Protein AF-A0A971BF72-F1 (afdb_monomer_lite)

Sequence (257 aa):
MIKVKQQKIDDVTFAKMRQEQLSQWPSGKEVDIDEAVEYHKKMPDSKNFTKALAKYKAEGKIGLFPRSGVPVVEEEIKLLQGLNAVGVRLFPFTTDSYTRNLQLDKAQRGLEESIRTGKNRLNGYPIINHGVKTTRRVVESCEGAFDPRSSRVANSFVGEIAFASGMTAMPNSFFGWIGGYDKKATPEECIQTAQYLGRLIGMYADRGVIISTDTHGWLPNGTIPMYVNIATQIIEALISAGQGTKSIVPLMNFQGN

Structure (mmCIF, N/CA/C/O backbone):
data_AF-A0A971BF72-F1
#
_entry.id   AF-A0A971BF72-F1
#
loop_
_atom_site.group_PDB
_atom_site.id
_atom_site.type_symbol
_atom_site.label_atom_id
_atom_site.label_alt_id
_atom_site.label_comp_id
_atom_site.label_asym_id
_atom_site.label_entity_id
_atom_site.label_seq_id
_atom_site.pdbx_PDB_ins_code
_atom_site.Cartn_x
_atom_site.Cartn_y
_atom_site.Cartn_z
_atom_site.occupancy
_atom_site.B_iso_or_equiv
_atom_site.auth_seq_id
_atom_site.auth_comp_id
_atom_site.auth_asym_id
_atom_site.auth_atom_id
_atom_site.pdbx_PDB_model_num
ATOM 1 N N . MET A 1 1 ? 22.722 12.050 -16.376 1.00 70.31 1 MET A N 1
ATOM 2 C CA . MET A 1 1 ? 22.793 10.605 -16.686 1.00 70.31 1 MET A CA 1
ATOM 3 C C . MET A 1 1 ? 21.635 9.941 -15.962 1.00 70.31 1 MET A C 1
ATOM 5 O O . MET A 1 1 ? 21.507 10.190 -14.771 1.00 70.31 1 MET A O 1
ATOM 9 N N . ILE A 1 2 ? 20.788 9.192 -16.673 1.00 76.38 2 ILE A N 1
ATOM 10 C CA . ILE A 1 2 ? 19.649 8.471 -16.081 1.00 76.38 2 ILE A CA 1
ATOM 11 C C . ILE A 1 2 ? 20.202 7.302 -15.253 1.00 76.38 2 ILE A C 1
ATOM 13 O O . ILE A 1 2 ? 21.024 6.528 -15.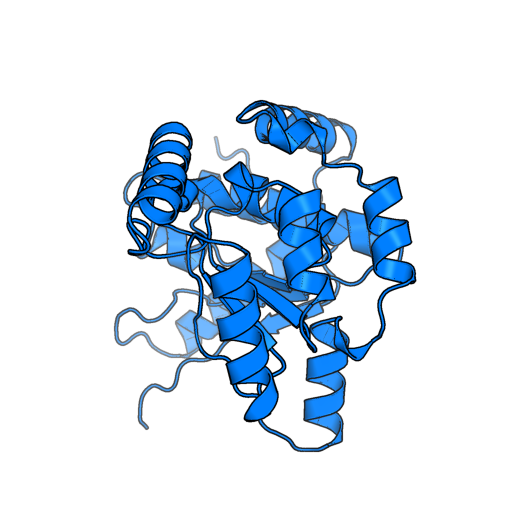745 1.00 76.38 2 ILE A O 1
ATOM 17 N N . LYS A 1 3 ? 19.798 7.218 -13.989 1.00 86.06 3 LYS A N 1
ATOM 18 C CA . LYS A 1 3 ? 20.185 6.219 -12.989 1.00 86.06 3 LYS A CA 1
ATOM 19 C C . LYS A 1 3 ? 19.217 5.039 -12.935 1.00 86.06 3 LYS A C 1
ATOM 21 O O . LYS A 1 3 ? 19.668 3.926 -12.671 1.00 86.06 3 LYS A O 1
ATOM 26 N N . VAL A 1 4 ? 17.919 5.254 -13.176 1.00 91.12 4 VAL A N 1
ATOM 27 C CA . VAL A 1 4 ? 16.937 4.155 -13.165 1.00 91.12 4 VAL A CA 1
ATOM 28 C C . VAL A 1 4 ? 17.198 3.164 -14.297 1.00 91.12 4 VAL A C 1
ATOM 30 O O . VAL A 1 4 ? 17.436 3.539 -15.444 1.00 91.12 4 VAL A O 1
ATOM 33 N N . LYS A 1 5 ? 17.143 1.872 -13.966 1.00 93.00 5 LYS A N 1
ATOM 34 C CA . LYS A 1 5 ? 17.311 0.761 -14.909 1.00 93.00 5 LYS A CA 1
ATOM 35 C C . LYS A 1 5 ? 16.218 -0.257 -14.680 1.00 93.00 5 LYS A C 1
ATOM 37 O O . LYS A 1 5 ? 15.828 -0.479 -13.538 1.00 93.00 5 LYS A O 1
ATOM 42 N N . GLN A 1 6 ? 15.769 -0.919 -15.741 1.00 93.75 6 GLN A N 1
ATOM 43 C CA . GLN A 1 6 ? 14.833 -2.031 -15.614 1.00 93.75 6 GLN A CA 1
ATOM 44 C C . GLN A 1 6 ? 15.561 -3.294 -15.132 1.00 93.75 6 GLN A C 1
ATOM 46 O O . GLN A 1 6 ? 15.845 -4.212 -15.894 1.00 93.75 6 GLN A O 1
ATOM 51 N N . GLN A 1 7 ? 15.919 -3.291 -13.853 1.00 95.75 7 GLN A N 1
ATOM 52 C CA . GLN A 1 7 ? 16.645 -4.348 -13.167 1.00 95.75 7 GLN A CA 1
ATOM 53 C C . GLN A 1 7 ? 16.125 -4.441 -11.731 1.00 95.75 7 GLN A C 1
ATOM 55 O O . GLN A 1 7 ? 15.857 -3.411 -11.107 1.00 95.75 7 GLN A O 1
ATOM 60 N N . LYS A 1 8 ? 15.974 -5.666 -11.208 1.00 97.62 8 LYS A N 1
ATOM 61 C CA . LYS A 1 8 ? 15.589 -5.889 -9.807 1.00 97.62 8 LYS A CA 1
ATOM 62 C C . LYS A 1 8 ? 16.600 -5.186 -8.896 1.00 97.62 8 LYS A C 1
ATOM 64 O O . LYS A 1 8 ? 17.802 -5.390 -9.060 1.00 97.62 8 LYS A O 1
ATOM 69 N N . ILE A 1 9 ? 16.115 -4.364 -7.967 1.00 98.06 9 ILE A N 1
ATOM 70 C CA . ILE A 1 9 ? 16.961 -3.723 -6.957 1.00 98.06 9 ILE A CA 1
ATOM 71 C C . ILE A 1 9 ? 17.537 -4.826 -6.062 1.00 98.06 9 ILE A C 1
ATOM 73 O O . ILE A 1 9 ? 16.790 -5.676 -5.564 1.00 98.06 9 ILE A O 1
ATOM 77 N N . ASP A 1 10 ? 18.856 -4.824 -5.874 1.00 97.44 10 ASP A N 1
ATOM 78 C CA . ASP A 1 10 ? 19.533 -5.786 -5.008 1.00 97.44 10 ASP A CA 1
ATOM 79 C C . ASP A 1 10 ? 19.178 -5.567 -3.529 1.00 97.44 10 ASP A C 1
ATOM 81 O O . ASP A 1 10 ? 18.793 -4.474 -3.106 1.00 97.44 10 ASP A O 1
ATOM 85 N N . ASP A 1 11 ? 19.317 -6.620 -2.732 1.00 97.00 11 ASP A N 1
ATOM 86 C CA . ASP A 1 11 ? 18.845 -6.641 -1.346 1.00 97.00 11 ASP A CA 1
ATOM 87 C C . ASP A 1 11 ? 19.568 -5.625 -0.457 1.00 97.00 11 ASP A C 1
ATOM 89 O O . ASP A 1 11 ? 18.949 -5.037 0.429 1.00 97.00 11 ASP A O 1
ATOM 93 N N . VAL A 1 12 ? 20.854 -5.367 -0.717 1.00 97.94 12 VAL A N 1
ATOM 94 C CA . VAL A 1 12 ? 21.662 -4.424 0.066 1.00 97.94 12 VAL A CA 1
ATOM 95 C C . VAL A 1 12 ? 21.225 -2.991 -0.217 1.00 97.94 12 VAL A C 1
ATOM 97 O O . VAL A 1 12 ? 21.016 -2.211 0.715 1.00 97.94 12 VAL A O 1
ATOM 100 N N . THR A 1 13 ? 21.058 -2.636 -1.491 1.00 97.62 13 THR A N 1
ATOM 101 C CA . THR A 1 13 ? 20.534 -1.325 -1.890 1.00 97.62 13 THR A CA 1
ATOM 102 C C . THR A 1 13 ? 19.121 -1.131 -1.358 1.00 97.62 13 THR A C 1
ATOM 104 O O . THR A 1 13 ? 18.820 -0.097 -0.760 1.00 97.62 13 THR A O 1
ATOM 107 N N . PHE A 1 14 ? 18.261 -2.138 -1.508 1.00 98.38 14 PHE A N 1
ATOM 108 C CA . PHE A 1 14 ? 16.880 -2.040 -1.064 1.00 98.38 14 PHE A CA 1
ATOM 109 C C . PHE A 1 14 ? 16.769 -1.899 0.460 1.00 98.38 14 PHE A C 1
ATOM 111 O O . PHE A 1 14 ? 16.005 -1.061 0.933 1.00 98.38 14 PHE A O 1
ATOM 118 N N . ALA A 1 15 ? 17.575 -2.625 1.241 1.00 98.25 15 ALA A N 1
ATOM 119 C CA . ALA A 1 15 ? 17.610 -2.484 2.697 1.00 98.25 15 ALA A CA 1
ATOM 120 C C . ALA A 1 15 ? 17.950 -1.049 3.144 1.00 98.25 15 ALA A C 1
ATOM 122 O O . ALA A 1 15 ? 17.306 -0.525 4.054 1.00 98.25 15 ALA A O 1
ATOM 123 N N . LYS A 1 16 ? 18.896 -0.382 2.467 1.00 98.31 16 LYS A N 1
ATOM 124 C CA . LYS A 1 16 ? 19.233 1.030 2.731 1.00 98.31 16 LYS A CA 1
ATOM 125 C C . LYS A 1 16 ? 18.061 1.958 2.421 1.00 98.31 16 LYS A C 1
ATOM 127 O O . LYS A 1 16 ? 17.686 2.768 3.263 1.00 98.31 16 LYS A O 1
ATOM 132 N N . MET A 1 17 ? 17.426 1.783 1.259 1.00 98.12 17 MET A N 1
ATOM 133 C CA . MET A 1 17 ? 16.233 2.557 0.896 1.00 98.12 17 MET A CA 1
ATOM 134 C C . MET A 1 17 ? 15.115 2.376 1.933 1.00 98.12 17 MET A C 1
ATOM 136 O O . MET A 1 17 ? 14.439 3.336 2.291 1.00 98.12 17 MET A O 1
ATOM 140 N N . ARG A 1 18 ? 14.905 1.152 2.440 1.00 98.50 18 ARG A N 1
ATOM 141 C CA . ARG A 1 18 ? 13.917 0.888 3.497 1.00 98.50 18 ARG A CA 1
ATOM 142 C C . ARG A 1 18 ? 14.255 1.610 4.795 1.00 98.50 18 ARG A C 1
ATOM 144 O O . ARG A 1 18 ? 13.371 2.238 5.369 1.00 98.50 18 ARG A O 1
ATOM 151 N N . GLN A 1 19 ? 15.513 1.578 5.228 1.00 98.31 19 GLN A N 1
ATOM 152 C CA . GLN A 1 19 ? 15.959 2.285 6.431 1.00 98.31 19 GLN A CA 1
ATOM 153 C C . GLN A 1 19 ? 15.689 3.795 6.345 1.00 98.31 19 GLN A C 1
ATOM 155 O O . GLN A 1 19 ? 15.193 4.386 7.305 1.00 98.31 19 GLN A O 1
ATOM 160 N N . GLU A 1 20 ? 15.956 4.410 5.190 1.00 97.75 20 GLU A N 1
ATOM 161 C CA . GLU A 1 20 ? 15.643 5.822 4.950 1.00 97.75 20 GLU A CA 1
ATOM 162 C C . GLU A 1 20 ? 14.142 6.083 5.104 1.00 97.75 20 GLU A C 1
ATOM 164 O O . GLU A 1 20 ? 13.753 6.994 5.831 1.00 97.75 20 GLU A O 1
ATOM 169 N N . GLN A 1 21 ? 13.290 5.238 4.511 1.00 97.50 21 GLN A N 1
ATOM 170 C CA . GLN A 1 21 ? 11.840 5.418 4.586 1.00 97.50 21 GLN A CA 1
ATOM 171 C C . GLN A 1 21 ? 11.293 5.256 6.007 1.00 97.50 21 GLN A C 1
ATOM 173 O O . GLN A 1 21 ? 10.537 6.108 6.470 1.00 97.50 21 GLN A O 1
ATOM 178 N N . LEU A 1 22 ? 11.704 4.196 6.704 1.00 98.56 22 LEU A N 1
ATOM 179 C CA . LEU A 1 22 ? 11.212 3.841 8.038 1.00 98.56 22 LEU A CA 1
ATOM 180 C C . LEU A 1 22 ? 11.711 4.786 9.139 1.00 98.56 22 LEU A C 1
ATOM 182 O O . LEU A 1 22 ? 11.129 4.828 10.220 1.00 98.56 22 LEU A O 1
ATOM 186 N N . SER A 1 23 ? 12.767 5.563 8.886 1.00 98.25 23 SER A N 1
ATOM 187 C CA . SER A 1 23 ? 13.281 6.535 9.860 1.00 98.25 23 SER A CA 1
ATOM 188 C C . SER A 1 23 ? 12.499 7.855 9.895 1.00 98.25 23 SER A C 1
ATOM 190 O O . SER A 1 23 ? 12.686 8.645 10.819 1.00 98.25 23 SER A O 1
ATOM 192 N N . GLN A 1 24 ? 11.589 8.087 8.940 1.00 97.88 24 GLN A N 1
ATOM 193 C CA . GLN A 1 24 ? 10.833 9.343 8.818 1.00 97.88 24 GLN A CA 1
ATOM 194 C C . GLN A 1 24 ? 9.776 9.551 9.915 1.00 97.88 24 GLN A C 1
ATOM 196 O O . GLN A 1 24 ? 9.355 10.684 10.139 1.00 97.88 24 GLN A O 1
ATOM 201 N N . TRP A 1 25 ? 9.322 8.488 10.589 1.00 98.62 25 TRP A N 1
ATOM 202 C CA . TRP A 1 25 ? 8.349 8.579 11.685 1.00 98.62 25 TRP A CA 1
ATOM 203 C C . TRP A 1 25 ? 8.525 7.435 12.691 1.00 98.62 25 TRP A C 1
ATOM 205 O O . TRP A 1 25 ? 8.909 6.337 12.282 1.00 98.62 25 TRP A O 1
ATOM 215 N N . PRO A 1 26 ? 8.209 7.623 13.991 1.00 98.62 26 PRO A N 1
ATOM 216 C CA . PRO A 1 26 ? 8.418 6.592 15.012 1.00 98.62 26 PRO A CA 1
ATOM 217 C C . PRO A 1 26 ? 7.761 5.238 14.720 1.00 98.62 26 PRO A C 1
ATOM 219 O O . PRO A 1 26 ? 8.332 4.208 15.077 1.00 98.62 26 PRO A O 1
ATOM 222 N N . SER A 1 27 ? 6.607 5.224 14.048 1.00 98.75 27 SER A N 1
ATOM 223 C CA . SER A 1 27 ? 5.881 3.997 13.693 1.00 98.75 27 SER A CA 1
ATOM 224 C C . SER A 1 27 ? 6.624 3.105 12.696 1.00 98.75 27 SER A C 1
ATOM 226 O O . SER A 1 27 ? 6.341 1.912 12.623 1.00 98.75 27 SER A O 1
ATOM 228 N N . GLY A 1 28 ? 7.621 3.629 11.972 1.00 98.50 28 GLY A N 1
ATOM 229 C CA . GLY A 1 28 ? 8.475 2.811 11.112 1.00 98.50 28 GLY A CA 1
ATOM 230 C C . GLY A 1 28 ? 9.263 1.751 11.890 1.00 98.50 28 GLY A C 1
ATOM 231 O O . GLY A 1 28 ? 9.614 0.719 11.327 1.00 98.50 28 GLY A O 1
ATOM 232 N N . LYS A 1 29 ? 9.459 1.940 13.204 1.00 98.62 29 LYS A N 1
ATOM 233 C CA . LYS A 1 29 ? 10.054 0.933 14.101 1.00 98.62 29 LYS A CA 1
ATOM 234 C C . LYS A 1 29 ? 9.158 -0.286 14.334 1.00 98.62 29 LYS A C 1
ATOM 236 O O . LYS A 1 29 ? 9.641 -1.289 14.844 1.00 98.62 29 LYS A O 1
ATOM 241 N N . GLU A 1 30 ? 7.867 -0.199 14.016 1.00 98.69 30 GLU A N 1
ATOM 242 C CA . GLU A 1 30 ? 6.932 -1.323 14.139 1.00 98.69 30 GLU A CA 1
ATOM 243 C C . GLU A 1 30 ? 6.990 -2.277 12.940 1.00 98.69 30 GLU A C 1
ATOM 245 O O . GLU A 1 30 ? 6.390 -3.348 12.992 1.00 98.69 30 GLU A O 1
ATOM 250 N N . VAL A 1 31 ? 7.671 -1.894 11.855 1.00 98.81 31 VAL A N 1
ATOM 251 C CA . VAL A 1 31 ? 7.749 -2.701 10.636 1.00 98.81 31 VAL A CA 1
ATOM 252 C C . VAL A 1 31 ? 8.797 -3.796 10.800 1.00 98.81 31 VAL A C 1
ATOM 254 O O . VAL A 1 31 ? 9.998 -3.555 10.688 1.00 98.81 31 VAL A O 1
ATOM 257 N N . ASP A 1 32 ? 8.317 -5.020 10.985 1.00 98.50 32 ASP A N 1
ATOM 258 C CA . ASP A 1 32 ? 9.103 -6.250 10.949 1.00 98.50 32 ASP A CA 1
ATOM 259 C C . ASP A 1 32 ? 8.597 -7.125 9.790 1.00 98.50 32 ASP A C 1
ATOM 261 O O . ASP A 1 32 ? 7.436 -7.531 9.759 1.00 98.50 32 ASP A O 1
ATOM 265 N N . ILE A 1 33 ? 9.455 -7.370 8.792 1.00 97.88 33 ILE A N 1
ATOM 266 C CA . ILE A 1 33 ? 9.069 -8.124 7.588 1.00 97.88 33 ILE A CA 1
ATOM 267 C C . ILE A 1 33 ? 8.875 -9.603 7.890 1.00 97.88 33 ILE A C 1
ATOM 269 O O . ILE A 1 33 ? 7.972 -10.211 7.316 1.00 97.88 33 ILE A O 1
ATOM 273 N N . ASP A 1 34 ? 9.707 -10.186 8.748 1.00 98.50 34 ASP A N 1
ATOM 274 C CA . ASP A 1 34 ? 9.630 -11.617 9.020 1.00 98.50 34 ASP A CA 1
ATOM 275 C C . ASP A 1 34 ? 8.384 -11.908 9.870 1.00 98.50 34 ASP A C 1
ATOM 277 O O . ASP A 1 34 ? 7.627 -12.829 9.555 1.00 98.50 34 ASP A O 1
ATOM 281 N N . GLU A 1 35 ? 8.082 -11.048 10.851 1.00 98.69 35 GLU A N 1
ATOM 282 C CA . GLU A 1 35 ? 6.809 -11.092 11.584 1.00 98.69 35 GLU 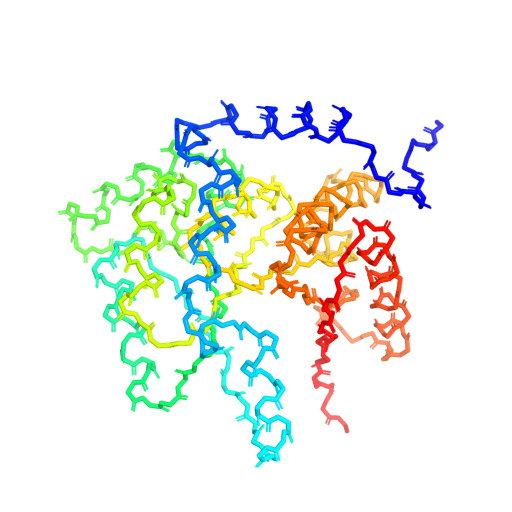A CA 1
ATOM 283 C C . GLU A 1 35 ? 5.609 -10.899 10.651 1.00 98.69 35 GLU A C 1
ATOM 285 O O . GLU A 1 35 ? 4.669 -11.698 10.682 1.00 98.69 35 GLU A O 1
ATOM 290 N N . ALA A 1 36 ? 5.653 -9.888 9.777 1.00 98.75 36 ALA A N 1
ATOM 291 C CA . ALA A 1 36 ? 4.558 -9.605 8.862 1.00 98.75 36 ALA A CA 1
ATOM 292 C C . ALA A 1 36 ? 4.297 -10.775 7.906 1.00 98.75 36 ALA A C 1
ATOM 294 O O . ALA A 1 36 ? 3.146 -11.101 7.627 1.00 98.75 36 ALA A O 1
ATOM 295 N N . VAL A 1 37 ? 5.342 -11.431 7.400 1.00 98.88 37 VAL A N 1
ATOM 296 C CA . VAL A 1 37 ? 5.210 -12.608 6.529 1.00 98.88 37 VAL A CA 1
ATOM 297 C C . VAL A 1 37 ? 4.491 -13.745 7.250 1.00 98.88 37 VAL A C 1
ATOM 299 O O . VAL A 1 37 ? 3.577 -14.344 6.681 1.00 98.88 37 VAL A O 1
ATOM 302 N N . GLU A 1 38 ? 4.854 -14.023 8.501 1.00 98.81 38 GLU A N 1
ATOM 303 C CA . GLU A 1 38 ? 4.175 -15.043 9.303 1.00 98.81 38 GLU A CA 1
ATOM 304 C C . GLU A 1 38 ? 2.734 -14.649 9.645 1.00 98.81 38 GLU A C 1
ATOM 306 O O . GLU A 1 38 ? 1.851 -15.510 9.665 1.00 98.81 38 GLU A O 1
ATOM 311 N N . TYR A 1 39 ? 2.467 -13.358 9.851 1.00 98.81 39 TYR A N 1
ATOM 312 C CA . TYR A 1 39 ? 1.109 -12.839 9.989 1.00 98.81 39 TYR A CA 1
ATOM 313 C C . TYR A 1 39 ? 0.280 -13.101 8.722 1.00 98.81 39 TYR A C 1
ATOM 315 O O . TYR A 1 39 ? -0.777 -13.727 8.800 1.00 98.81 39 TYR A O 1
ATOM 323 N N . HIS A 1 40 ? 0.791 -12.727 7.544 1.00 98.69 40 HIS A N 1
ATOM 324 C CA . HIS A 1 40 ? 0.129 -12.948 6.250 1.00 98.69 40 HIS A CA 1
ATOM 325 C C . HIS A 1 40 ? -0.187 -14.422 5.989 1.00 98.69 40 HIS A C 1
ATOM 327 O O . HIS A 1 40 ? -1.276 -14.737 5.516 1.00 98.69 40 HIS A O 1
ATOM 333 N N . LYS A 1 41 ? 0.727 -15.341 6.320 1.00 98.31 41 LYS A N 1
ATOM 334 C CA . LYS A 1 41 ? 0.505 -16.790 6.145 1.00 98.31 41 LYS A CA 1
ATOM 335 C C . LYS A 1 41 ? -0.636 -17.340 7.004 1.00 98.31 41 LYS A C 1
ATOM 337 O O . LYS A 1 41 ? -1.213 -18.364 6.651 1.00 98.31 41 LYS A O 1
ATOM 342 N N . LYS A 1 42 ? -0.951 -16.682 8.123 1.00 98.12 42 LYS A N 1
ATOM 343 C CA . LYS A 1 42 ? -2.054 -17.053 9.025 1.00 98.12 42 LYS A CA 1
ATOM 344 C C . LYS A 1 42 ? -3.376 -16.384 8.649 1.00 98.12 42 LYS A C 1
ATOM 346 O O . LYS A 1 42 ? -4.418 -16.783 9.166 1.00 98.12 42 LYS A O 1
ATOM 351 N N . MET A 1 43 ? -3.354 -15.369 7.782 1.00 97.88 43 MET A N 1
ATOM 352 C CA . MET A 1 43 ? -4.570 -14.689 7.350 1.00 97.88 43 MET A CA 1
ATOM 353 C C . MET A 1 43 ? -5.440 -15.611 6.484 1.00 97.88 43 MET A C 1
ATOM 355 O O . MET A 1 43 ? -4.918 -16.354 5.651 1.00 97.88 43 MET A O 1
ATOM 359 N N . PRO A 1 44 ? -6.776 -15.543 6.618 1.00 97.62 44 PRO A N 1
ATOM 360 C CA . PRO A 1 44 ? -7.671 -16.278 5.739 1.00 97.62 44 PRO A CA 1
ATOM 361 C C . PRO A 1 44 ? -7.595 -15.743 4.305 1.00 97.62 44 PRO A C 1
ATOM 363 O O . PRO A 1 44 ? -7.405 -14.548 4.065 1.00 97.62 44 PRO A O 1
ATOM 366 N N . ASP A 1 45 ? -7.858 -16.623 3.342 1.00 96.69 45 ASP A N 1
ATOM 367 C CA . ASP A 1 45 ? -7.828 -16.301 1.912 1.00 96.69 45 ASP A CA 1
ATOM 368 C C . ASP A 1 45 ? -8.773 -15.156 1.520 1.00 96.69 45 ASP A C 1
ATOM 370 O O . ASP A 1 45 ? -8.482 -14.420 0.577 1.00 96.69 45 ASP A O 1
ATOM 374 N N . SER A 1 46 ? -9.867 -14.958 2.267 1.00 95.94 46 SER A N 1
ATOM 375 C CA . SER A 1 46 ? -10.805 -13.845 2.074 1.00 95.94 46 SER A CA 1
ATOM 376 C C . SER A 1 46 ? -10.172 -12.467 2.280 1.00 95.94 46 SER A C 1
ATOM 378 O O . SER A 1 46 ? -10.679 -11.493 1.727 1.00 95.94 46 SER A O 1
ATOM 380 N N . LYS A 1 47 ? -9.065 -12.373 3.030 1.00 97.75 47 LYS A N 1
ATOM 381 C CA . LYS A 1 47 ? -8.325 -11.124 3.258 1.00 97.75 47 LYS A CA 1
ATOM 382 C C . LYS A 1 47 ? -7.162 -10.909 2.282 1.00 97.75 47 LYS A C 1
ATOM 384 O O . LYS A 1 47 ? -6.467 -9.895 2.358 1.00 97.75 47 LYS A O 1
ATOM 389 N N . ASN A 1 48 ? -6.955 -11.824 1.331 1.00 98.25 48 ASN A N 1
ATOM 390 C CA . ASN A 1 48 ? -5.982 -11.647 0.259 1.00 98.25 48 ASN A CA 1
ATOM 391 C C . ASN A 1 48 ? -6.657 -11.127 -1.018 1.00 98.25 48 ASN A C 1
ATOM 393 O O . ASN A 1 48 ? -7.501 -11.802 -1.604 1.00 98.25 48 ASN A O 1
ATOM 397 N N . PHE A 1 49 ? -6.241 -9.948 -1.483 1.00 97.75 49 PHE A N 1
ATOM 398 C CA . PHE A 1 49 ? -6.848 -9.261 -2.624 1.00 97.75 49 PHE A CA 1
ATOM 399 C C . PHE A 1 49 ? -6.822 -10.102 -3.908 1.00 97.75 49 PHE A C 1
ATOM 401 O O . PHE A 1 49 ? -7.833 -10.221 -4.601 1.00 97.75 49 PHE A O 1
ATOM 408 N N . THR A 1 50 ? -5.691 -10.759 -4.187 1.00 97.00 50 THR A N 1
ATOM 409 C CA . THR A 1 50 ? -5.522 -11.646 -5.350 1.00 97.00 50 THR A CA 1
ATOM 410 C C . THR A 1 50 ? -6.518 -12.801 -5.309 1.00 97.00 50 THR A C 1
ATOM 412 O O . THR A 1 50 ? -7.190 -13.093 -6.298 1.00 97.00 50 THR A O 1
ATOM 415 N N . LYS A 1 51 ? -6.632 -13.457 -4.148 1.00 97.56 51 LYS A N 1
ATOM 416 C CA . LYS A 1 51 ? -7.520 -14.610 -3.961 1.00 97.56 51 LYS A CA 1
ATOM 417 C C . LYS A 1 51 ? -8.993 -14.201 -4.001 1.00 97.56 51 LYS A C 1
ATOM 419 O O . LYS A 1 51 ? -9.799 -14.899 -4.613 1.00 97.56 51 LYS A O 1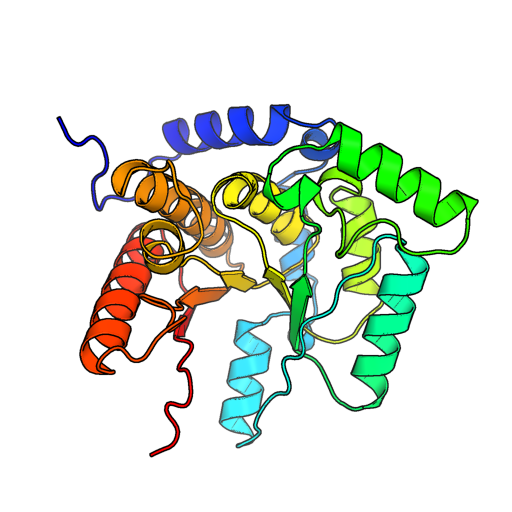
ATOM 424 N N . ALA A 1 52 ? -9.336 -13.049 -3.427 1.00 96.81 52 ALA A N 1
ATOM 425 C CA . ALA A 1 52 ? -10.681 -12.488 -3.496 1.00 96.81 52 ALA A CA 1
ATOM 426 C C . ALA A 1 52 ? -11.105 -12.197 -4.948 1.00 96.81 52 ALA A C 1
ATOM 428 O O . ALA A 1 52 ? -12.186 -12.614 -5.366 1.00 96.81 52 ALA A O 1
ATOM 429 N N . LEU A 1 53 ? -10.238 -11.571 -5.753 1.00 95.81 53 LEU A N 1
ATOM 430 C CA . LEU A 1 53 ? -10.506 -11.339 -7.176 1.00 95.81 53 LEU A CA 1
ATOM 431 C C . LEU A 1 53 ? -10.597 -12.638 -7.986 1.00 95.81 53 LEU A C 1
ATOM 433 O O . LEU A 1 53 ? -11.475 -12.766 -8.841 1.00 95.81 53 LEU A O 1
ATOM 437 N N . ALA A 1 54 ? -9.730 -13.617 -7.714 1.00 96.31 54 ALA A N 1
ATOM 438 C CA . ALA A 1 54 ? -9.794 -14.925 -8.363 1.00 96.31 54 ALA A CA 1
ATOM 439 C C . ALA A 1 54 ? -11.131 -15.629 -8.080 1.00 96.31 54 ALA A C 1
ATOM 441 O O . ALA A 1 54 ? -11.748 -16.171 -8.998 1.00 96.31 54 ALA A O 1
ATOM 442 N N . LYS A 1 55 ? -11.618 -15.550 -6.834 1.00 96.88 55 LYS A N 1
ATOM 443 C CA . LYS A 1 55 ? -12.941 -16.049 -6.447 1.00 96.88 55 LYS A CA 1
ATOM 444 C C . LYS A 1 55 ? -14.061 -15.325 -7.193 1.00 96.88 55 LYS A C 1
ATOM 446 O O . LYS A 1 55 ? -14.922 -15.985 -7.763 1.00 96.88 55 LYS A O 1
ATOM 451 N N . TYR A 1 56 ? -14.035 -13.993 -7.251 1.00 96.12 56 TYR A N 1
ATOM 452 C CA . TYR A 1 56 ? -15.032 -13.219 -8.004 1.00 96.12 56 TYR A CA 1
ATOM 453 C C . TYR A 1 56 ? -15.077 -13.612 -9.477 1.00 96.12 56 TYR A C 1
ATOM 455 O O . TYR A 1 56 ? -16.159 -13.828 -10.016 1.00 96.12 56 TYR A O 1
ATOM 463 N N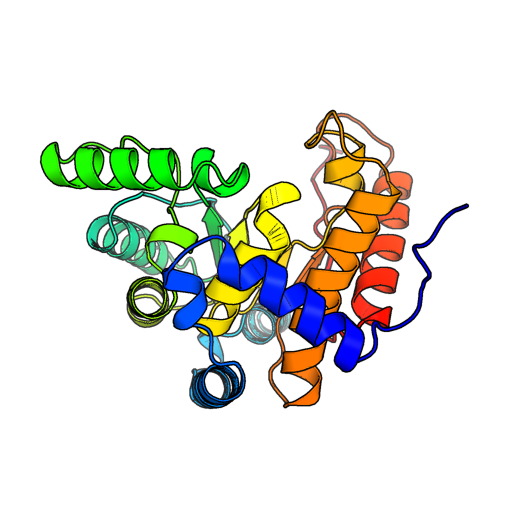 . LYS A 1 57 ? -13.912 -13.793 -10.107 1.00 95.94 57 LYS A N 1
ATOM 464 C CA . LYS A 1 57 ? -13.822 -14.268 -11.488 1.00 95.94 57 LYS A CA 1
ATOM 465 C C . LYS A 1 57 ? -14.427 -15.664 -11.657 1.00 95.94 57 LYS A C 1
ATOM 467 O O . LYS A 1 57 ? -15.197 -15.868 -12.589 1.00 95.94 57 LYS A O 1
ATOM 472 N N . ALA A 1 58 ? -14.095 -16.606 -10.772 1.00 97.69 58 ALA A N 1
ATOM 473 C CA . ALA A 1 58 ? -14.622 -17.971 -10.821 1.00 97.69 58 ALA A CA 1
ATOM 474 C C . ALA A 1 58 ? -16.148 -18.023 -10.626 1.00 97.69 58 ALA A C 1
ATOM 476 O O . ALA A 1 58 ? -16.821 -18.843 -11.239 1.00 97.69 58 ALA A O 1
ATOM 477 N N . GLU A 1 59 ? -16.693 -17.123 -9.807 1.00 97.25 59 GLU A N 1
ATOM 478 C CA . GLU A 1 59 ? -18.130 -17.013 -9.535 1.00 97.25 59 GLU A CA 1
ATOM 479 C C . GLU A 1 59 ? -18.883 -16.122 -10.542 1.00 97.25 59 GLU A C 1
ATOM 481 O O . GLU A 1 59 ? -20.095 -15.960 -10.414 1.00 97.25 59 GLU A O 1
ATOM 486 N N . GLY A 1 60 ? -18.194 -15.503 -11.509 1.00 96.94 60 GLY A N 1
ATOM 487 C CA . GLY A 1 60 ? -18.806 -14.546 -12.437 1.00 96.94 60 GLY A CA 1
ATOM 488 C C . GLY A 1 60 ? -19.357 -13.285 -11.755 1.00 96.94 60 GLY A C 1
ATOM 489 O O . GLY A 1 60 ? -20.303 -12.679 -12.255 1.00 96.94 60 GLY A O 1
ATOM 490 N N . LYS A 1 61 ? -18.800 -12.892 -10.602 1.00 95.38 61 LYS A N 1
ATOM 491 C CA . LYS A 1 61 ? -19.248 -11.738 -9.810 1.00 95.38 61 LYS A CA 1
ATOM 492 C C . LYS A 1 61 ? -18.419 -10.492 -10.090 1.00 95.38 61 LYS A C 1
ATOM 494 O O . LYS A 1 61 ? -17.200 -10.550 -10.233 1.00 95.38 61 LYS A O 1
ATOM 499 N N . ILE A 1 62 ? -19.088 -9.343 -10.067 1.00 93.25 62 ILE A N 1
ATOM 500 C CA . ILE A 1 62 ? -18.448 -8.027 -10.067 1.00 93.25 62 ILE A CA 1
ATOM 501 C C . ILE A 1 62 ? -18.311 -7.561 -8.616 1.00 93.25 62 ILE A C 1
ATOM 503 O O . ILE A 1 62 ? -19.290 -7.517 -7.873 1.00 93.25 62 ILE A O 1
ATOM 507 N N . GLY A 1 63 ? -17.088 -7.223 -8.211 1.00 92.12 63 GLY A N 1
ATOM 508 C CA . GLY A 1 63 ? -16.811 -6.663 -6.892 1.00 92.12 63 GLY A CA 1
ATOM 509 C C . GLY A 1 63 ? -17.129 -5.171 -6.817 1.00 92.12 63 GLY A C 1
ATOM 510 O O . GLY A 1 63 ? -16.870 -4.426 -7.759 1.00 92.12 63 GLY A O 1
ATOM 511 N N . LEU A 1 64 ? -17.635 -4.724 -5.668 1.00 94.50 64 LEU A N 1
ATOM 512 C CA . LEU A 1 64 ? -17.735 -3.303 -5.335 1.00 94.50 64 LEU A CA 1
ATOM 513 C C . LEU A 1 64 ? -16.425 -2.821 -4.704 1.00 94.50 64 LEU A C 1
ATOM 515 O O . LEU A 1 64 ? -15.839 -3.532 -3.886 1.00 94.50 64 LEU A O 1
ATOM 519 N N . PHE A 1 65 ? -15.994 -1.611 -5.068 1.00 93.81 65 PHE A N 1
ATOM 520 C CA . PHE A 1 65 ? -14.710 -1.051 -4.639 1.00 93.81 65 PHE A CA 1
ATOM 521 C C . PHE A 1 65 ? -14.794 0.464 -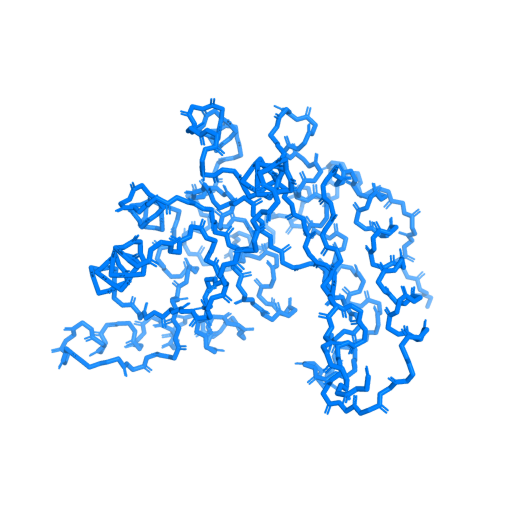4.326 1.00 93.81 65 PHE A C 1
ATOM 523 O O . PHE A 1 65 ? -14.191 1.286 -5.022 1.00 93.81 65 PHE A O 1
ATOM 530 N N . PRO A 1 66 ? -15.600 0.870 -3.322 1.00 94.94 66 PRO A N 1
ATOM 531 C CA . PRO A 1 66 ? -15.847 2.277 -2.996 1.00 94.94 66 PRO A CA 1
ATOM 532 C C . PRO A 1 66 ? -14.704 2.881 -2.173 1.00 94.94 66 PRO A C 1
ATOM 534 O O . PRO A 1 66 ? -14.274 2.282 -1.196 1.00 94.94 66 PRO A O 1
ATOM 537 N N . ARG A 1 67 ? -14.223 4.084 -2.515 1.00 92.94 67 ARG A N 1
ATOM 538 C CA . ARG A 1 67 ? -13.179 4.758 -1.719 1.00 92.94 67 ARG A CA 1
ATOM 539 C C . ARG A 1 67 ? -13.706 5.121 -0.330 1.00 92.94 67 ARG A C 1
ATOM 541 O O . ARG A 1 67 ? -14.735 5.782 -0.225 1.00 92.94 67 ARG A O 1
ATOM 548 N N . SER A 1 68 ? -12.961 4.755 0.708 1.00 92.00 68 SER A N 1
ATOM 549 C CA . SER A 1 68 ? -13.278 5.072 2.105 1.00 92.00 68 SER A CA 1
ATOM 550 C C . SER A 1 68 ? -12.012 5.385 2.902 1.00 92.00 68 SER A C 1
ATOM 552 O O . SER A 1 68 ? -10.925 4.956 2.519 1.00 92.00 68 SER A O 1
ATOM 554 N N . GLY A 1 69 ? -12.143 6.156 3.980 1.00 96.06 69 GLY A N 1
ATOM 555 C CA . GLY A 1 69 ? -11.050 6.461 4.902 1.00 96.06 69 GLY A CA 1
ATOM 556 C C . GLY A 1 69 ? -11.402 7.625 5.826 1.00 96.06 69 GLY A C 1
ATOM 557 O O . GLY A 1 69 ? -11.691 8.727 5.355 1.00 96.06 69 GLY A O 1
ATOM 558 N N . VAL A 1 70 ? -11.361 7.399 7.134 1.00 98.00 70 VAL A N 1
ATOM 559 C CA . VAL A 1 70 ? -11.566 8.407 8.181 1.00 98.00 70 VAL A CA 1
ATOM 560 C C . VAL A 1 70 ? -10.429 8.357 9.208 1.00 98.00 70 VAL A C 1
ATOM 562 O O . VAL A 1 70 ? -9.753 7.340 9.339 1.00 98.00 70 VAL A O 1
ATOM 565 N N . PRO A 1 71 ? -10.161 9.454 9.940 1.00 98.19 71 PRO A N 1
ATOM 566 C CA . PRO A 1 71 ? -8.998 9.519 10.819 1.00 98.19 71 PRO A CA 1
ATOM 567 C C . PRO A 1 71 ? -9.044 8.579 12.021 1.00 98.19 71 PRO A C 1
ATOM 569 O O . PRO A 1 71 ? -8.009 8.049 12.414 1.00 98.19 71 PRO A O 1
ATOM 572 N N . VAL A 1 72 ? -10.208 8.423 12.653 1.00 98.25 72 VAL A N 1
ATOM 573 C CA . VAL A 1 72 ? -10.330 7.732 13.942 1.00 98.25 72 VAL A CA 1
ATOM 574 C C . VAL A 1 72 ? -10.577 6.243 13.714 1.00 98.25 72 VAL A C 1
ATOM 576 O O . VAL A 1 72 ? -11.488 5.877 12.982 1.00 98.25 72 VAL A O 1
ATOM 579 N N . VAL A 1 73 ? -9.786 5.391 14.373 1.00 98.31 73 VAL A N 1
ATOM 580 C CA . VAL A 1 73 ? -9.774 3.926 14.180 1.00 98.31 73 VAL A CA 1
ATOM 581 C C . VAL A 1 73 ? -11.151 3.297 14.351 1.00 98.31 73 VAL A C 1
ATOM 583 O O . VAL A 1 73 ? -11.579 2.535 13.493 1.00 98.31 73 VAL A O 1
ATOM 586 N N . GLU A 1 74 ? -11.857 3.629 15.431 1.00 98.12 74 GLU A N 1
ATOM 587 C CA . GLU A 1 74 ? -13.161 3.022 15.720 1.00 98.12 74 GLU A CA 1
ATOM 588 C C . GLU A 1 74 ? -14.233 3.452 14.703 1.00 98.12 74 GLU A C 1
ATOM 590 O O . GLU A 1 74 ? -15.080 2.653 14.308 1.00 98.12 74 GLU A O 1
ATOM 595 N N . GLU A 1 75 ? -14.152 4.687 14.197 1.00 98.12 75 GLU A N 1
ATOM 596 C CA . GLU A 1 75 ? -15.037 5.163 13.129 1.00 98.12 75 GLU A CA 1
ATOM 597 C C . GLU A 1 75 ? -14.688 4.531 11.774 1.00 98.12 75 GLU A C 1
ATOM 599 O O . GLU A 1 75 ? -15.589 4.230 10.993 1.00 98.12 75 GLU A O 1
ATOM 604 N N . GLU A 1 76 ? -13.404 4.275 11.502 1.00 98.19 76 GLU A N 1
ATOM 605 C CA . GLU A 1 76 ? -12.968 3.546 10.303 1.00 98.19 76 GLU A CA 1
ATOM 606 C C . GLU A 1 76 ? -13.468 2.099 10.334 1.00 98.19 76 GLU A C 1
ATOM 608 O O . GLU A 1 76 ? -14.043 1.626 9.356 1.00 98.19 76 GLU A O 1
ATOM 613 N N . ILE A 1 77 ? -13.338 1.409 11.473 1.00 98.50 77 ILE A N 1
ATOM 614 C CA . ILE A 1 77 ? -13.875 0.053 11.655 1.00 98.50 77 ILE A CA 1
ATOM 615 C C . ILE A 1 77 ? -15.389 0.049 11.432 1.00 98.50 77 ILE A C 1
ATOM 617 O O . ILE A 1 77 ? -15.897 -0.765 10.662 1.00 98.50 77 ILE A O 1
ATOM 621 N N . LYS A 1 78 ? -16.115 0.989 12.046 1.00 98.25 78 LYS A N 1
ATOM 622 C CA . LYS A 1 78 ? -17.567 1.115 11.878 1.00 98.25 78 LYS A CA 1
ATOM 623 C C . LYS A 1 78 ? -17.962 1.352 10.418 1.00 98.25 78 LYS A C 1
ATOM 625 O O . LYS A 1 78 ? -18.913 0.737 9.934 1.00 98.25 78 LYS A O 1
ATOM 630 N N . LEU A 1 79 ? -17.234 2.216 9.707 1.00 97.56 79 LEU A N 1
ATOM 631 C CA . LEU A 1 79 ? -17.444 2.480 8.283 1.00 97.56 79 LEU A CA 1
ATOM 632 C C . LEU A 1 79 ? -17.264 1.205 7.448 1.00 97.56 79 LEU A C 1
ATOM 634 O O . LEU A 1 79 ? -18.144 0.846 6.664 1.00 97.56 79 LEU A O 1
ATOM 638 N N . LEU A 1 80 ? -16.151 0.499 7.641 1.00 97.94 80 LEU A N 1
ATOM 639 C CA . LEU A 1 80 ? -15.817 -0.715 6.898 1.00 97.94 80 LEU A CA 1
ATOM 640 C C . LEU A 1 80 ? -16.777 -1.872 7.201 1.00 97.94 80 LEU A C 1
ATOM 642 O O . LEU A 1 80 ? -17.197 -2.572 6.281 1.00 97.94 80 LEU A O 1
ATOM 646 N N . GLN A 1 81 ? -17.198 -2.040 8.456 1.00 97.88 81 GLN A N 1
ATOM 647 C CA . GLN A 1 81 ? -18.213 -3.027 8.835 1.00 97.88 81 GLN A CA 1
ATOM 648 C C . GLN A 1 81 ? -19.582 -2.702 8.222 1.00 97.88 81 GLN A C 1
ATOM 650 O O . GLN A 1 81 ? -20.276 -3.605 7.750 1.00 97.88 81 GLN A O 1
ATOM 655 N N . GLY A 1 82 ? -19.947 -1.419 8.140 1.00 97.88 82 GLY A N 1
ATOM 656 C CA . GLY A 1 82 ? -21.131 -0.976 7.400 1.00 97.88 82 GLY A CA 1
ATOM 657 C C . GLY A 1 82 ? -21.064 -1.350 5.915 1.00 97.88 82 GLY A C 1
ATOM 658 O O . GLY A 1 82 ? -22.025 -1.885 5.363 1.00 97.88 82 GLY A O 1
ATOM 659 N N . LEU A 1 83 ? -19.905 -1.157 5.276 1.00 97.38 83 LEU A N 1
ATOM 660 C CA . LEU A 1 83 ? -19.666 -1.597 3.897 1.00 97.38 83 LEU A CA 1
ATOM 661 C C . LEU A 1 83 ? -19.693 -3.133 3.767 1.00 97.38 83 LEU A C 1
ATOM 663 O O . LEU A 1 83 ? -20.236 -3.669 2.796 1.00 97.38 83 LEU A O 1
ATOM 667 N N . ASN A 1 84 ? -19.168 -3.868 4.753 1.00 97.19 84 ASN A N 1
ATOM 668 C CA . ASN A 1 84 ? -19.263 -5.325 4.782 1.00 97.19 84 ASN A CA 1
ATOM 669 C C . ASN A 1 84 ? -20.714 -5.818 4.850 1.00 97.19 84 ASN A C 1
ATOM 671 O O . ASN A 1 84 ? -21.037 -6.802 4.172 1.00 97.19 84 ASN A O 1
ATOM 675 N N . ALA A 1 85 ? -21.583 -5.147 5.610 1.00 97.44 85 ALA A N 1
ATOM 676 C CA . ALA A 1 85 ? -22.994 -5.511 5.743 1.00 97.44 85 ALA A CA 1
ATOM 677 C C . ALA A 1 85 ? -23.751 -5.457 4.403 1.00 97.44 85 ALA A C 1
ATOM 679 O O . ALA A 1 85 ? -24.661 -6.250 4.182 1.00 97.44 85 ALA A O 1
ATOM 680 N N . VAL A 1 86 ? -23.324 -4.593 3.476 1.00 95.62 86 VAL A N 1
ATOM 681 C CA . VAL A 1 86 ? -23.884 -4.487 2.114 1.00 95.62 86 VAL A CA 1
ATOM 682 C C . VAL A 1 86 ? -23.084 -5.264 1.057 1.00 95.62 86 VAL A C 1
ATOM 684 O O . VAL A 1 86 ? -23.282 -5.081 -0.141 1.00 95.62 86 VAL A O 1
ATOM 687 N N . GLY A 1 87 ? -22.176 -6.150 1.479 1.00 95.06 87 GLY A N 1
ATOM 688 C CA . GLY A 1 87 ? -21.480 -7.087 0.589 1.00 95.06 87 GLY A CA 1
ATOM 689 C C . GLY A 1 87 ? -20.136 -6.614 0.020 1.00 95.06 87 GLY A C 1
ATOM 690 O O . GLY A 1 87 ? -19.521 -7.350 -0.749 1.00 95.06 87 GLY A O 1
ATOM 691 N N . VAL A 1 88 ? -19.620 -5.442 0.408 1.00 97.12 88 VAL A N 1
ATOM 692 C CA . VAL A 1 88 ? -18.279 -4.986 -0.014 1.00 97.12 88 VAL A CA 1
ATOM 693 C C . VAL A 1 88 ? -17.203 -5.823 0.683 1.00 97.12 88 VAL A C 1
ATOM 695 O O . VAL A 1 88 ? -17.288 -6.050 1.890 1.00 97.12 88 VAL A O 1
ATOM 698 N N . ARG A 1 89 ? -16.197 -6.307 -0.057 1.00 96.94 89 ARG A N 1
ATOM 699 C CA . ARG A 1 89 ? -15.042 -7.068 0.486 1.00 96.94 89 ARG A CA 1
ATOM 700 C C . ARG A 1 89 ? -13.691 -6.617 -0.070 1.00 96.94 89 ARG A C 1
ATOM 702 O O . ARG A 1 89 ? -12.672 -7.227 0.228 1.00 96.94 89 ARG A O 1
ATOM 709 N N . LEU A 1 90 ? -13.679 -5.593 -0.914 1.00 96.88 90 LEU A N 1
ATOM 710 C CA . LEU A 1 90 ? -12.459 -4.978 -1.419 1.00 96.88 90 LEU A CA 1
ATOM 711 C C . LEU A 1 90 ? -12.510 -3.511 -1.008 1.00 96.88 90 LEU A C 1
ATOM 713 O O . LEU A 1 90 ? -13.515 -2.842 -1.258 1.00 96.88 90 LEU A O 1
ATOM 717 N N . PHE A 1 91 ? -11.447 -3.021 -0.382 1.00 96.75 91 PHE A N 1
ATOM 718 C CA . PHE A 1 91 ? -11.415 -1.683 0.197 1.00 96.75 91 PHE A CA 1
ATOM 719 C C . PHE A 1 91 ? -10.272 -0.855 -0.385 1.00 96.75 91 PHE A C 1
ATOM 721 O O . PHE A 1 91 ? -9.114 -1.106 -0.047 1.00 96.75 91 PHE A O 1
ATOM 728 N N . PRO A 1 92 ? -10.562 0.156 -1.223 1.00 92.81 92 PRO A N 1
ATOM 729 C CA . PRO A 1 92 ? -9.610 1.207 -1.515 1.00 92.81 92 PRO A CA 1
ATOM 730 C C . PRO A 1 92 ? -9.495 2.086 -0.267 1.00 92.81 92 PRO A C 1
ATOM 732 O O . PRO A 1 92 ? -10.383 2.884 0.048 1.00 92.81 92 PRO A O 1
ATOM 735 N N . PHE A 1 93 ? -8.394 1.913 0.449 1.00 94.88 93 PHE A N 1
ATOM 736 C CA . PHE A 1 93 ? -8.170 2.464 1.772 1.00 94.88 93 PHE A CA 1
ATOM 737 C C . PHE A 1 93 ? -7.477 3.826 1.666 1.00 94.88 93 PHE A C 1
ATOM 739 O O . PHE A 1 93 ? -6.285 3.957 1.389 1.00 94.88 93 PHE A O 1
ATOM 746 N N . THR A 1 94 ? -8.266 4.884 1.779 1.00 97.00 94 THR A N 1
ATOM 747 C CA . THR A 1 94 ? -7.882 6.239 1.389 1.00 97.00 94 THR A CA 1
ATOM 748 C C . THR A 1 94 ? -7.075 6.912 2.492 1.00 97.00 94 THR A C 1
ATOM 750 O O . THR A 1 94 ? -7.611 7.266 3.539 1.00 97.00 94 THR A O 1
ATOM 753 N N . THR A 1 95 ? -5.787 7.152 2.237 1.00 98.00 95 THR A N 1
ATOM 754 C CA . THR A 1 95 ? -4.922 7.898 3.168 1.00 98.00 95 THR A CA 1
ATOM 755 C C . THR A 1 95 ? -5.233 9.392 3.163 1.00 98.00 95 THR A C 1
ATOM 757 O O . THR A 1 95 ? -5.665 9.921 2.136 1.00 98.00 95 THR A O 1
ATOM 760 N N . ASP A 1 96 ? -5.016 10.103 4.270 1.00 98.25 96 ASP A N 1
ATOM 761 C CA . ASP A 1 96 ? -5.259 11.550 4.315 1.00 98.25 96 ASP A CA 1
ATOM 762 C C . ASP A 1 96 ? -4.216 12.362 3.521 1.00 98.25 96 ASP A C 1
ATOM 764 O O . ASP A 1 96 ? -3.092 11.923 3.264 1.00 98.25 96 ASP A O 1
ATOM 768 N N . SER A 1 97 ? -4.573 13.586 3.132 1.00 96.69 97 SER A N 1
ATOM 769 C CA . SER A 1 97 ? -3.714 14.444 2.310 1.00 96.69 97 SER A CA 1
ATOM 770 C C . SER A 1 97 ? -2.404 14.875 2.977 1.00 96.69 97 SER A C 1
ATOM 772 O O . SER A 1 97 ? -1.438 15.130 2.256 1.00 96.69 97 SER A O 1
ATOM 774 N N . TYR A 1 98 ? -2.332 14.975 4.308 1.00 98.12 98 TYR A N 1
ATOM 775 C CA . TYR A 1 98 ? -1.072 15.274 4.991 1.00 98.12 98 TYR A CA 1
ATOM 776 C C . TYR A 1 98 ? -0.147 14.062 4.975 1.00 98.12 98 TYR A C 1
ATOM 778 O O . TYR A 1 98 ? 1.016 14.225 4.603 1.00 98.12 98 TYR A O 1
ATOM 786 N N . THR A 1 99 ? -0.664 12.858 5.248 1.00 98.31 99 THR A N 1
ATOM 787 C CA . THR A 1 99 ? 0.093 11.604 5.077 1.00 98.31 99 THR A CA 1
ATOM 788 C C . THR A 1 99 ? 0.633 11.483 3.657 1.00 98.31 99 THR A C 1
ATOM 790 O O . THR A 1 99 ? 1.829 11.276 3.476 1.00 98.31 99 THR A O 1
ATOM 793 N N . ARG A 1 100 ? -0.199 11.730 2.635 1.00 96.06 100 ARG A N 1
ATOM 794 C CA . ARG A 1 100 ? 0.218 11.729 1.219 1.00 96.06 100 ARG A CA 1
ATOM 795 C C . ARG A 1 100 ? 1.350 12.708 0.902 1.00 96.06 100 ARG A C 1
ATOM 797 O O . ARG A 1 100 ? 1.993 12.567 -0.125 1.00 96.06 100 ARG A O 1
ATOM 804 N N . ASN A 1 101 ? 1.597 13.720 1.721 1.00 95.88 101 ASN A N 1
ATOM 805 C CA . ASN A 1 101 ? 2.681 14.678 1.498 1.00 95.88 101 ASN A CA 1
ATOM 806 C C . ASN A 1 101 ? 3.771 14.583 2.571 1.00 95.88 101 ASN A C 1
ATOM 808 O O . ASN A 1 101 ? 4.572 15.507 2.687 1.00 95.88 101 ASN A O 1
ATOM 812 N N . LEU A 1 102 ? 3.773 13.508 3.371 1.00 97.31 102 LEU A N 1
ATOM 813 C CA . LEU A 1 102 ? 4.665 13.310 4.517 1.00 97.31 102 LEU A CA 1
ATOM 814 C C . LEU A 1 102 ? 4.667 14.499 5.498 1.00 97.31 102 LEU A C 1
ATOM 816 O O . LEU A 1 102 ? 5.641 14.758 6.196 1.00 97.31 102 LEU A O 1
ATOM 820 N N . GLN A 1 103 ? 3.544 15.217 5.598 1.00 98.19 103 GLN A N 1
ATOM 821 C CA . GLN A 1 103 ? 3.331 16.276 6.589 1.00 98.19 103 GLN A CA 1
ATOM 822 C C . GLN A 1 103 ? 2.822 15.654 7.899 1.00 98.19 103 GLN A C 1
ATOM 824 O O . GLN A 1 103 ? 1.736 15.984 8.378 1.00 98.19 103 GLN A O 1
ATOM 829 N N . LEU A 1 104 ? 3.591 14.713 8.448 1.00 98.62 104 LEU A N 1
ATOM 830 C CA . LEU A 1 104 ? 3.145 13.774 9.485 1.00 98.62 104 LEU A CA 1
ATOM 831 C C . LEU A 1 104 ? 2.779 14.455 10.811 1.00 98.62 104 LEU A C 1
ATOM 833 O O . LEU A 1 104 ? 1.820 14.043 11.457 1.00 98.62 104 LEU A O 1
ATOM 837 N N . ASP A 1 105 ? 3.422 15.573 11.159 1.00 98.62 105 ASP A N 1
ATOM 838 C CA . ASP A 1 105 ? 3.029 16.390 12.318 1.00 98.62 105 ASP A CA 1
ATOM 839 C C . ASP A 1 105 ? 1.643 17.035 12.145 1.00 98.62 105 ASP A C 1
ATOM 841 O O . ASP A 1 105 ? 0.903 17.258 13.105 1.00 98.62 105 ASP A O 1
ATOM 845 N N . LYS A 1 106 ? 1.261 17.379 10.907 1.00 98.62 106 LYS A N 1
ATOM 846 C CA . LYS A 1 106 ? -0.082 17.906 10.620 1.00 98.62 106 LYS A CA 1
ATOM 847 C C . LYS A 1 106 ? -1.122 16.795 10.629 1.00 98.62 106 LYS A C 1
ATOM 849 O O . LYS A 1 106 ? -2.215 17.026 11.139 1.00 98.62 106 LYS A O 1
ATOM 854 N N . ALA A 1 107 ? -0.777 15.615 10.111 1.00 98.62 107 ALA A N 1
ATOM 855 C CA . ALA A 1 107 ? -1.617 14.429 10.235 1.00 98.62 107 ALA A CA 1
ATOM 856 C C . ALA A 1 107 ? -1.856 14.093 11.718 1.00 98.62 107 ALA A C 1
ATOM 858 O O . ALA A 1 107 ? -3.005 13.933 12.121 1.00 98.62 107 ALA A O 1
ATOM 859 N N . GLN A 1 108 ? -0.809 14.128 12.552 1.00 98.69 108 GLN A N 1
ATOM 860 C CA . GLN A 1 108 ? -0.903 13.892 13.995 1.00 98.69 108 GLN A CA 1
ATOM 861 C C . GLN A 1 108 ? -1.864 14.872 14.679 1.00 98.69 108 GLN A C 1
ATOM 863 O O . GLN A 1 108 ? -2.830 14.456 15.314 1.00 98.69 108 GLN A O 1
ATOM 868 N N . ARG A 1 109 ? -1.666 16.182 14.477 1.00 98.62 109 ARG A N 1
ATOM 869 C CA . ARG A 1 109 ? -2.556 17.208 15.048 1.00 98.62 109 ARG A CA 1
ATOM 870 C C . ARG A 1 109 ? -3.994 17.082 14.549 1.00 98.62 109 ARG A C 1
ATOM 872 O O . ARG A 1 109 ? -4.935 17.289 15.308 1.00 98.62 109 ARG A O 1
ATOM 879 N N . GLY A 1 110 ? -4.179 16.752 13.270 1.00 98.56 110 GLY A N 1
ATOM 880 C CA . GLY A 1 110 ? -5.504 16.528 12.696 1.00 98.56 110 GLY A CA 1
ATOM 881 C C . GLY A 1 110 ? -6.201 15.301 13.286 1.00 98.56 110 GLY A C 1
ATOM 882 O O . GLY A 1 110 ? -7.407 15.347 13.530 1.00 98.56 110 GLY A O 1
ATOM 883 N N . LEU A 1 111 ? -5.457 14.228 13.560 1.00 98.62 111 LEU A N 1
ATOM 884 C CA . LEU A 1 111 ? -5.956 13.042 14.252 1.00 98.62 111 LEU A CA 1
ATOM 885 C C . LEU A 1 111 ? -6.385 13.380 15.685 1.00 98.62 111 LEU A C 1
ATOM 887 O O . LEU A 1 111 ? -7.525 13.106 16.056 1.00 98.62 111 LEU A O 1
ATOM 891 N N . GLU A 1 112 ? -5.518 14.033 16.458 1.00 98.62 112 GLU A N 1
ATOM 892 C CA . GLU A 1 112 ? -5.798 14.452 17.840 1.00 98.62 112 GLU A CA 1
ATOM 893 C C . GLU A 1 112 ? -7.029 15.360 17.924 1.00 98.62 112 GLU A C 1
ATOM 895 O O . GLU A 1 112 ? -7.915 15.146 18.750 1.00 98.62 112 GLU A O 1
ATOM 900 N N . GLU A 1 113 ? -7.141 16.332 17.019 1.00 98.19 113 GLU A N 1
ATOM 901 C CA . GLU A 1 113 ? -8.307 17.211 16.940 1.00 98.19 113 GLU A CA 1
ATOM 902 C C . GLU A 1 113 ? -9.578 16.452 16.529 1.00 98.19 113 GLU A C 1
ATOM 904 O O . GLU A 1 113 ? -10.671 16.767 17.014 1.00 98.19 113 GLU A O 1
ATOM 909 N N . SER A 1 114 ? -9.459 15.439 15.663 1.00 98.38 114 SER A N 1
ATOM 910 C CA . SER A 1 114 ? -10.598 14.597 15.278 1.00 98.38 114 SER A CA 1
ATOM 911 C C . SER A 1 114 ? -11.126 13.800 16.467 1.00 98.38 114 SER A C 1
ATOM 913 O O . SER A 1 114 ? -12.335 13.770 16.688 1.00 98.38 114 SER A O 1
ATOM 915 N N . ILE A 1 115 ? -10.223 13.234 17.274 1.00 97.94 115 ILE A N 1
ATOM 916 C CA . ILE A 1 115 ? -10.559 12.530 18.518 1.00 97.94 115 ILE A CA 1
ATOM 917 C C . ILE A 1 115 ? -11.201 13.501 19.515 1.00 97.94 115 ILE A C 1
ATOM 919 O O . ILE A 1 115 ? -12.278 13.231 20.040 1.00 97.94 115 ILE A O 1
ATOM 923 N N . ARG A 1 116 ? -10.579 14.664 19.742 1.00 98.00 116 ARG A N 1
ATOM 924 C CA . ARG A 1 116 ? -11.032 15.659 20.725 1.00 98.00 116 ARG A CA 1
ATOM 925 C C . ARG A 1 116 ? -12.416 16.225 20.410 1.00 98.00 116 ARG A C 1
ATOM 927 O O . ARG A 1 116 ? -13.179 16.521 21.325 1.00 98.00 116 ARG A O 1
ATOM 934 N N . THR A 1 117 ? -12.721 16.441 19.130 1.00 97.00 117 THR A N 1
ATOM 935 C CA . THR A 1 117 ? -13.960 17.117 18.706 1.00 97.00 117 THR A CA 1
ATOM 936 C C . THR A 1 117 ? -15.055 16.180 18.213 1.00 97.00 117 THR A C 1
ATOM 938 O O . THR A 1 117 ? -16.174 16.643 17.994 1.00 97.00 117 THR A O 1
ATOM 941 N N . GLY A 1 118 ? -14.747 14.900 17.986 1.00 95.94 118 GLY A N 1
ATOM 942 C CA . GLY A 1 118 ? -15.660 13.949 17.345 1.00 95.94 118 GLY A CA 1
ATOM 943 C C . GLY A 1 118 ? -15.980 14.286 15.882 1.00 95.94 118 GLY A C 1
ATOM 944 O O . GLY A 1 118 ? -16.943 13.764 15.327 1.00 95.94 118 GLY A O 1
ATOM 945 N N . LYS A 1 119 ? -15.218 15.188 15.246 1.00 95.62 119 LYS A N 1
ATOM 946 C CA . LYS A 1 119 ? -15.401 15.600 13.846 1.00 95.62 119 LYS A CA 1
ATOM 947 C C . LYS A 1 119 ? -14.144 15.307 13.046 1.00 95.62 119 LYS A C 1
ATOM 949 O O . LYS A 1 119 ? -13.062 15.732 13.432 1.00 95.62 119 LYS A O 1
ATOM 954 N N . ASN A 1 120 ? -14.292 14.686 11.880 1.00 95.06 120 ASN A N 1
ATOM 955 C CA . ASN A 1 120 ? -13.160 14.395 11.002 1.00 95.06 120 ASN A CA 1
ATOM 956 C C . ASN A 1 120 ? -12.469 15.687 10.541 1.00 95.06 120 ASN A C 1
ATOM 958 O O . ASN A 1 120 ? -13.048 16.495 9.812 1.00 95.06 120 ASN A O 1
ATOM 962 N N . ARG A 1 121 ? -11.215 15.880 10.962 1.00 97.00 121 ARG A N 1
ATOM 963 C CA . ARG A 1 121 ? -10.330 16.965 10.499 1.00 97.00 121 ARG A CA 1
ATOM 964 C C . ARG A 1 121 ? -9.320 16.520 9.451 1.00 97.00 121 ARG A C 1
ATOM 966 O O . ARG A 1 121 ? -8.596 17.352 8.911 1.00 97.00 121 ARG A O 1
ATOM 973 N N . LEU A 1 122 ? -9.290 15.224 9.162 1.00 98.19 122 LEU A N 1
ATOM 974 C CA . LEU A 1 122 ? -8.558 14.632 8.053 1.00 98.19 122 LEU A CA 1
ATOM 975 C C . LEU A 1 122 ? -9.553 14.076 7.035 1.00 98.19 122 LEU A C 1
ATOM 977 O O . LEU A 1 122 ? -10.641 13.627 7.389 1.00 98.19 122 LEU A O 1
ATOM 981 N N . ASN A 1 123 ? -9.160 14.099 5.766 1.00 97.50 123 ASN A N 1
ATOM 982 C CA . ASN A 1 123 ? -9.939 13.594 4.632 1.00 97.50 123 ASN A CA 1
ATOM 983 C C . ASN A 1 123 ? -9.611 12.128 4.284 1.00 97.50 123 ASN A C 1
ATOM 985 O O . ASN A 1 123 ? -9.826 11.700 3.151 1.00 97.50 123 ASN A O 1
ATOM 989 N N . GLY A 1 124 ? -9.027 11.391 5.228 1.00 98.06 124 GLY A N 1
ATOM 990 C CA . GLY A 1 124 ? -8.576 10.019 5.049 1.00 98.06 124 GLY A CA 1
ATOM 991 C C . GLY A 1 124 ? -7.966 9.453 6.328 1.00 98.06 124 GLY A C 1
ATOM 992 O O . GLY A 1 124 ? -7.929 10.124 7.363 1.00 98.06 124 GLY A O 1
ATOM 993 N N . TYR A 1 125 ? -7.466 8.225 6.230 1.00 98.62 125 TYR A N 1
ATOM 994 C CA . TYR A 1 125 ? -6.818 7.512 7.325 1.00 98.62 125 TYR A CA 1
ATOM 995 C C . TYR A 1 125 ? -5.314 7.851 7.403 1.00 98.62 125 TYR A C 1
ATOM 997 O O . TYR A 1 125 ? -4.590 7.645 6.420 1.00 98.62 125 TYR A O 1
ATOM 1005 N N . PRO A 1 126 ? -4.797 8.347 8.542 1.00 98.56 126 PRO A N 1
ATOM 1006 C CA . PRO A 1 126 ? -3.387 8.694 8.698 1.00 98.56 126 PRO A CA 1
ATOM 1007 C C . PRO A 1 126 ? -2.540 7.454 9.018 1.00 98.56 126 PRO A C 1
ATOM 1009 O O . PRO A 1 126 ? -2.060 7.271 10.135 1.00 98.56 126 PRO A O 1
ATOM 1012 N N . ILE A 1 127 ? -2.377 6.573 8.026 1.00 98.75 127 ILE A N 1
ATOM 1013 C CA . ILE A 1 127 ? -1.803 5.226 8.204 1.00 98.75 127 ILE A CA 1
ATOM 1014 C C . ILE A 1 127 ? -0.396 5.233 8.813 1.00 98.75 127 ILE A C 1
ATOM 1016 O O . ILE A 1 127 ? -0.103 4.421 9.687 1.00 98.75 127 ILE A O 1
ATOM 1020 N N . ILE A 1 128 ? 0.458 6.182 8.411 1.00 98.81 128 ILE A N 1
ATOM 1021 C CA . ILE A 1 128 ? 1.819 6.292 8.950 1.00 98.81 128 ILE A CA 1
ATOM 1022 C C . ILE A 1 128 ? 1.768 6.688 10.428 1.00 98.81 128 ILE A C 1
ATOM 1024 O O . ILE A 1 128 ? 2.482 6.101 11.233 1.00 98.81 128 ILE A O 1
ATOM 1028 N N . ASN A 1 129 ? 0.905 7.629 10.816 1.00 98.81 129 ASN A N 1
ATOM 1029 C CA . ASN A 1 129 ? 0.765 8.042 12.213 1.00 98.81 129 ASN A CA 1
ATOM 1030 C C . ASN A 1 129 ? 0.183 6.936 13.099 1.00 98.81 129 ASN A C 1
ATOM 1032 O O . ASN A 1 129 ? 0.622 6.787 14.234 1.00 98.81 129 ASN A O 1
ATOM 1036 N N . HIS A 1 130 ? -0.771 6.159 12.580 1.00 98.75 130 HIS A N 1
ATOM 1037 C CA . HIS A 1 130 ? -1.364 5.032 13.307 1.00 98.75 130 HIS A CA 1
ATOM 1038 C C . HIS A 1 130 ? -0.392 3.868 13.503 1.00 98.75 130 HIS A C 1
ATOM 1040 O O . HIS A 1 130 ? -0.434 3.211 14.544 1.00 98.75 130 HIS A O 1
ATOM 1046 N N . GLY A 1 131 ? 0.481 3.614 12.528 1.00 98.81 131 GLY A N 1
ATOM 1047 C CA . GLY A 1 131 ? 1.458 2.532 12.592 1.00 98.81 131 GLY A CA 1
ATOM 1048 C C . GLY A 1 131 ? 0.869 1.150 12.318 1.00 98.81 131 GLY A C 1
ATOM 1049 O O . GLY A 1 131 ? -0.315 0.993 12.001 1.00 98.81 131 GLY A O 1
ATOM 1050 N N . VAL A 1 132 ? 1.719 0.128 12.409 1.00 98.88 132 VAL A N 1
ATOM 1051 C CA . VAL A 1 132 ? 1.397 -1.248 12.009 1.00 98.88 132 VAL A CA 1
ATOM 1052 C C . VAL A 1 132 ? 0.349 -1.841 12.935 1.00 98.88 132 VAL A C 1
ATOM 1054 O O . VAL A 1 132 ? -0.664 -2.351 12.461 1.00 98.88 132 VAL A O 1
ATOM 1057 N N . LYS A 1 133 ? 0.556 -1.753 14.253 1.00 98.62 133 LYS A N 1
ATOM 1058 C CA . LYS A 1 133 ? -0.309 -2.423 15.239 1.00 98.62 133 LYS A CA 1
ATOM 1059 C C . LYS A 1 133 ? -1.733 -1.879 15.206 1.00 98.62 133 LYS A C 1
ATOM 1061 O O . LYS A 1 133 ? -2.698 -2.639 15.203 1.00 98.62 133 LYS A O 1
ATOM 1066 N N . THR A 1 134 ? -1.867 -0.558 15.145 1.00 98.75 134 THR A N 1
ATOM 1067 C CA . THR A 1 134 ? -3.171 0.109 15.093 1.00 98.75 134 THR A CA 1
ATOM 1068 C C . THR A 1 134 ? -3.879 -0.156 13.771 1.00 98.75 134 THR A C 1
ATOM 1070 O O . THR A 1 134 ? -5.064 -0.481 13.768 1.00 98.75 134 THR A O 1
ATOM 1073 N N . THR A 1 135 ? -3.156 -0.086 12.649 1.00 98.75 135 THR A N 1
ATOM 1074 C CA . THR A 1 135 ? -3.730 -0.383 11.330 1.00 98.75 135 THR A CA 1
ATOM 1075 C C . THR A 1 135 ? -4.145 -1.853 11.228 1.00 98.75 135 THR A C 1
ATOM 1077 O O . THR A 1 135 ? -5.201 -2.162 10.680 1.00 98.75 135 THR A O 1
ATOM 1080 N N . ARG A 1 136 ? -3.386 -2.772 11.837 1.00 98.69 136 ARG A N 1
ATOM 1081 C CA . ARG A 1 136 ? -3.722 -4.200 11.883 1.00 98.69 136 ARG A CA 1
ATOM 1082 C C . ARG A 1 136 ? -5.050 -4.458 12.599 1.00 98.69 136 ARG A C 1
ATOM 1084 O O . ARG A 1 136 ? -5.838 -5.260 12.112 1.00 98.69 136 ARG A O 1
ATOM 1091 N N . ARG A 1 137 ? -5.370 -3.712 13.667 1.00 98.62 137 ARG A N 1
ATOM 1092 C CA . ARG A 1 137 ? -6.699 -3.783 14.314 1.00 98.62 137 ARG A CA 1
ATOM 1093 C C . ARG A 1 137 ? -7.833 -3.488 13.328 1.00 98.62 137 ARG A C 1
ATOM 1095 O O . ARG A 1 137 ? -8.868 -4.147 13.386 1.00 98.62 137 ARG A O 1
ATOM 1102 N N . VAL A 1 138 ? -7.646 -2.539 12.407 1.00 98.44 138 VAL A N 1
ATOM 1103 C CA . VAL A 1 138 ? -8.627 -2.241 11.346 1.00 98.44 138 VAL A CA 1
ATOM 1104 C C . VAL A 1 138 ? -8.763 -3.422 10.383 1.00 98.44 138 VAL A C 1
ATOM 1106 O O . VAL A 1 138 ? -9.881 -3.861 10.109 1.00 98.44 138 VAL A O 1
ATOM 1109 N N . VAL A 1 139 ? -7.632 -3.972 9.923 1.00 98.38 139 VAL A N 1
ATOM 1110 C CA . VAL A 1 139 ? -7.596 -5.138 9.023 1.00 98.38 139 VAL A CA 1
ATOM 1111 C C . VAL A 1 139 ? -8.280 -6.350 9.653 1.00 98.38 139 VAL A C 1
ATOM 1113 O O . VAL A 1 139 ? -9.026 -7.055 8.977 1.00 98.38 139 VAL A O 1
ATOM 1116 N N . GLU A 1 140 ? -8.067 -6.602 10.942 1.00 98.31 140 GLU A N 1
ATOM 1117 C CA . GLU A 1 140 ? -8.650 -7.736 11.669 1.00 98.31 140 GLU A CA 1
ATOM 1118 C C . GLU A 1 140 ? -10.156 -7.588 11.875 1.00 98.31 140 GLU A C 1
ATOM 1120 O O . GLU A 1 140 ? -10.881 -8.573 11.745 1.00 98.31 140 GLU A O 1
ATOM 1125 N N . SER A 1 141 ? -10.631 -6.362 12.098 1.00 97.69 141 SER A N 1
ATOM 1126 C CA . SER A 1 141 ? -12.023 -6.075 12.467 1.00 97.69 141 SER A CA 1
ATOM 1127 C C . SER A 1 141 ? -13.025 -6.140 11.306 1.00 97.69 141 SER A C 1
ATOM 1129 O O . SER A 1 141 ? -14.227 -5.985 11.538 1.00 97.69 141 SER A O 1
ATOM 1131 N N . CYS A 1 142 ? -12.559 -6.339 10.068 1.00 94.56 142 CYS A N 1
ATOM 1132 C CA . CYS A 1 142 ? -13.394 -6.301 8.862 1.00 94.56 142 CYS A CA 1
ATOM 1133 C C . CYS A 1 142 ? -13.121 -7.491 7.934 1.00 94.56 142 CYS A C 1
ATOM 1135 O O . CYS A 1 142 ? -12.002 -7.993 7.849 1.00 94.56 142 CYS A O 1
ATOM 1137 N N . GLU A 1 143 ? -14.123 -7.923 7.177 1.00 96.00 143 GLU A N 1
ATOM 1138 C CA . GLU A 1 143 ? -13.982 -8.989 6.181 1.00 96.00 143 GLU A CA 1
ATOM 1139 C C . GLU A 1 143 ? -13.490 -8.435 4.843 1.00 96.00 143 GLU A C 1
ATOM 1141 O O . GLU A 1 143 ? -14.028 -7.449 4.341 1.00 96.00 143 GLU A O 1
ATOM 1146 N N . GLY A 1 144 ? -12.539 -9.110 4.200 1.00 96.31 144 GLY A N 1
ATOM 1147 C CA . GLY A 1 144 ? -12.046 -8.707 2.884 1.00 96.31 144 GLY A CA 1
ATOM 1148 C C . GLY A 1 144 ? -10.629 -8.146 2.879 1.00 96.31 144 GLY A C 1
ATOM 1149 O O . GLY A 1 144 ? -9.896 -8.231 3.863 1.00 96.31 144 GLY A O 1
ATOM 1150 N N . ALA A 1 145 ? -10.235 -7.607 1.730 1.00 97.69 145 ALA A N 1
ATOM 1151 C CA . ALA A 1 145 ? -8.868 -7.203 1.434 1.00 97.69 145 ALA A CA 1
ATOM 1152 C C . ALA A 1 145 ? -8.749 -5.695 1.189 1.00 97.69 145 ALA A C 1
ATOM 1154 O O . ALA A 1 145 ? -9.662 -5.053 0.662 1.00 97.69 145 ALA A O 1
ATOM 1155 N N . PHE A 1 146 ? -7.587 -5.149 1.535 1.00 98.44 146 PHE A N 1
ATOM 1156 C CA . PHE A 1 146 ? -7.316 -3.715 1.537 1.00 98.44 146 PHE A CA 1
ATOM 1157 C C . PHE A 1 146 ? -6.263 -3.334 0.499 1.00 98.44 146 PHE A C 1
ATOM 1159 O O . PHE A 1 146 ? -5.287 -4.058 0.293 1.00 98.44 146 PHE A O 1
ATOM 1166 N N . ASP A 1 147 ? -6.479 -2.170 -0.103 1.00 97.88 147 ASP A N 1
ATOM 1167 C CA . ASP A 1 147 ? -5.676 -1.550 -1.151 1.00 97.88 147 ASP A CA 1
ATOM 1168 C C . ASP A 1 147 ? -5.496 -0.057 -0.802 1.00 97.88 147 ASP A C 1
ATOM 1170 O O . ASP A 1 147 ? -6.389 0.758 -1.064 1.00 97.88 147 ASP A O 1
ATOM 1174 N N . PRO A 1 148 ? -4.402 0.335 -0.126 1.00 97.38 148 PRO A N 1
ATOM 1175 C CA . PRO A 1 148 ? -4.201 1.693 0.325 1.00 97.38 148 PRO A CA 1
ATOM 1176 C C . PRO A 1 148 ? -3.921 2.628 -0.849 1.00 97.38 148 PRO A C 1
ATOM 1178 O O . PRO A 1 148 ? -3.029 2.424 -1.670 1.00 97.38 148 PRO A O 1
ATOM 1181 N N . ARG A 1 149 ? -4.660 3.733 -0.888 1.00 95.19 149 ARG A N 1
ATOM 1182 C CA . ARG A 1 149 ? -4.528 4.781 -1.899 1.00 95.19 149 ARG A CA 1
ATOM 1183 C C . ARG A 1 149 ? -3.687 5.918 -1.338 1.00 95.19 149 ARG A C 1
ATOM 1185 O O . ARG A 1 149 ? -4.084 6.571 -0.371 1.00 95.19 149 ARG A O 1
ATOM 1192 N N . SER A 1 150 ? -2.528 6.150 -1.953 1.00 94.12 150 SER A N 1
ATOM 1193 C CA . SER A 1 150 ? -1.527 7.142 -1.538 1.00 94.12 150 SER A CA 1
ATOM 1194 C C . SER A 1 150 ? -1.037 7.984 -2.726 1.00 94.12 150 SER A C 1
ATOM 1196 O O . SER A 1 150 ? -1.481 7.804 -3.860 1.00 94.12 150 SER A O 1
ATOM 1198 N N . SER A 1 151 ? -0.143 8.934 -2.467 1.00 94.00 151 SER A N 1
ATOM 1199 C CA . SER A 1 151 ? 0.605 9.673 -3.493 1.00 94.00 151 SER A CA 1
ATOM 1200 C C . SER A 1 151 ? 1.932 8.975 -3.802 1.00 94.00 151 SER A C 1
ATOM 1202 O O . SER A 1 151 ? 2.304 8.035 -3.104 1.00 94.00 151 SER A O 1
ATOM 1204 N N . ARG A 1 152 ? 2.694 9.506 -4.767 1.00 95.12 152 ARG A N 1
ATOM 1205 C CA . ARG A 1 152 ? 4.103 9.143 -4.972 1.00 95.12 152 ARG A CA 1
ATOM 1206 C C . ARG A 1 152 ? 4.957 9.390 -3.723 1.00 95.12 152 ARG A C 1
ATOM 1208 O O . ARG A 1 152 ? 5.685 8.505 -3.297 1.00 95.12 152 ARG A O 1
ATOM 1215 N N . VAL A 1 153 ? 4.863 10.587 -3.139 1.00 95.12 153 VAL A N 1
ATOM 1216 C CA . VAL A 1 153 ? 5.753 11.055 -2.059 1.00 95.12 153 VAL A CA 1
ATOM 1217 C C . VAL A 1 153 ? 5.713 10.125 -0.848 1.00 95.12 153 VAL A C 1
ATOM 1219 O O . VAL A 1 153 ? 6.753 9.805 -0.288 1.00 95.12 153 VAL A O 1
ATOM 1222 N N . ALA A 1 154 ? 4.523 9.660 -0.471 1.00 97.19 154 ALA A N 1
ATOM 1223 C CA . ALA A 1 154 ? 4.345 8.776 0.676 1.00 97.19 154 ALA A CA 1
ATOM 1224 C C . ALA A 1 154 ? 4.223 7.293 0.293 1.00 97.19 154 ALA A C 1
ATOM 1226 O O . ALA A 1 154 ? 3.990 6.469 1.173 1.00 97.19 154 ALA A O 1
ATOM 1227 N N . ASN A 1 155 ? 4.329 6.938 -0.995 1.00 97.50 155 ASN A N 1
ATOM 1228 C CA . ASN A 1 155 ? 4.006 5.601 -1.502 1.00 97.50 155 ASN A CA 1
ATOM 1229 C C . ASN A 1 155 ? 4.791 4.506 -0.770 1.00 97.50 155 ASN A C 1
ATOM 1231 O O . ASN A 1 155 ? 4.195 3.586 -0.218 1.00 97.50 155 ASN A O 1
ATOM 1235 N N . SER A 1 156 ? 6.112 4.671 -0.705 1.00 98.06 156 SER A N 1
ATOM 1236 C CA . SER A 1 156 ? 7.032 3.724 -0.084 1.00 98.06 156 SER A CA 1
ATOM 1237 C C . SER A 1 156 ? 6.711 3.481 1.390 1.00 98.06 156 SER A C 1
ATOM 1239 O O . SER A 1 156 ? 6.502 2.341 1.792 1.00 98.06 156 SER A O 1
ATOM 1241 N N . PHE A 1 157 ? 6.606 4.545 2.193 1.00 98.69 157 PHE A N 1
ATOM 1242 C CA . PHE A 1 157 ? 6.374 4.406 3.632 1.00 98.69 157 PHE A CA 1
ATOM 1243 C C . PHE A 1 157 ? 4.944 3.934 3.953 1.00 98.69 157 PHE A C 1
ATOM 1245 O O . PHE A 1 157 ? 4.743 3.122 4.854 1.00 98.69 157 PHE A O 1
ATOM 1252 N N . VAL A 1 158 ? 3.943 4.361 3.173 1.00 98.75 158 VAL A N 1
ATOM 1253 C CA . VAL A 1 158 ? 2.591 3.793 3.277 1.00 98.75 158 VAL A CA 1
ATOM 1254 C C . VAL A 1 158 ? 2.609 2.297 2.969 1.00 98.75 158 VAL A C 1
ATOM 1256 O O . VAL A 1 158 ? 1.998 1.544 3.719 1.00 98.75 158 VAL A O 1
ATOM 1259 N N . GLY A 1 159 ? 3.319 1.860 1.924 1.00 98.75 159 GLY A N 1
ATOM 1260 C CA . GLY A 1 159 ? 3.448 0.444 1.570 1.00 98.75 159 GLY A CA 1
ATOM 1261 C C . GLY A 1 159 ? 4.065 -0.393 2.691 1.00 98.75 159 GLY A C 1
ATOM 1262 O O . GLY A 1 159 ? 3.532 -1.446 3.026 1.00 98.75 159 GLY A O 1
ATOM 1263 N N . GLU A 1 160 ? 5.129 0.103 3.329 1.00 98.88 160 GLU A N 1
ATOM 1264 C CA . GLU A 1 160 ? 5.766 -0.562 4.475 1.00 98.88 160 GLU A CA 1
ATOM 1265 C C . GLU A 1 160 ? 4.783 -0.810 5.628 1.00 98.88 160 GLU A C 1
ATOM 1267 O O . GLU A 1 160 ? 4.638 -1.943 6.089 1.00 98.88 160 GLU A O 1
ATOM 1272 N N . ILE A 1 161 ? 4.061 0.228 6.066 1.00 98.94 161 ILE A N 1
ATOM 1273 C CA . ILE A 1 161 ? 3.088 0.097 7.160 1.00 98.94 161 ILE A CA 1
ATOM 1274 C C . ILE A 1 161 ? 1.899 -0.767 6.732 1.00 98.94 161 ILE A C 1
ATOM 1276 O O . ILE A 1 161 ? 1.477 -1.656 7.473 1.00 98.94 161 ILE A O 1
ATOM 1280 N N . ALA A 1 162 ? 1.358 -0.527 5.537 1.00 98.81 162 ALA A N 1
ATOM 1281 C CA . ALA A 1 162 ? 0.179 -1.219 5.040 1.00 98.81 162 ALA A CA 1
ATOM 1282 C C . ALA A 1 162 ? 0.416 -2.724 4.917 1.00 98.81 162 ALA A C 1
ATOM 1284 O O . ALA A 1 162 ? -0.364 -3.516 5.449 1.00 98.81 162 ALA A O 1
ATOM 1285 N N . PHE A 1 163 ? 1.506 -3.134 4.269 1.00 98.88 163 PHE A N 1
ATOM 1286 C CA . PHE A 1 163 ? 1.799 -4.550 4.091 1.00 98.88 163 PHE A CA 1
ATOM 1287 C C . PHE A 1 163 ? 2.158 -5.211 5.416 1.00 98.88 163 PHE A C 1
ATOM 1289 O O . PHE A 1 163 ? 1.645 -6.294 5.690 1.00 98.88 163 PHE A O 1
ATOM 1296 N N . ALA A 1 164 ? 2.920 -4.551 6.293 1.00 98.94 164 ALA A N 1
ATOM 1297 C CA . ALA A 1 164 ? 3.170 -5.075 7.633 1.00 98.94 164 ALA A CA 1
ATOM 1298 C C . ALA A 1 164 ? 1.878 -5.227 8.458 1.00 98.94 164 ALA A C 1
ATOM 1300 O O . ALA A 1 164 ? 1.754 -6.148 9.262 1.00 98.94 164 ALA A O 1
ATOM 1301 N N . SER A 1 165 ? 0.877 -4.373 8.230 1.00 98.81 165 SER A N 1
ATOM 1302 C CA . SER A 1 165 ? -0.423 -4.454 8.908 1.00 98.81 165 SER A CA 1
ATOM 1303 C C . SER A 1 165 ? -1.374 -5.522 8.350 1.00 98.81 165 SER A C 1
ATOM 1305 O O . SER A 1 165 ? -2.404 -5.778 8.966 1.00 98.81 165 SER A O 1
ATOM 1307 N N . GLY A 1 166 ? -1.040 -6.158 7.219 1.00 98.69 166 GLY A N 1
ATOM 1308 C CA . GLY A 1 166 ? -1.868 -7.190 6.583 1.00 98.69 166 GLY A CA 1
ATOM 1309 C C . GLY A 1 166 ? -2.624 -6.754 5.328 1.00 98.69 166 GLY A C 1
ATOM 1310 O O . GLY A 1 166 ? -3.417 -7.529 4.802 1.00 98.69 166 GLY A O 1
ATOM 1311 N N . MET A 1 167 ? -2.420 -5.539 4.814 1.00 98.69 167 MET A N 1
ATOM 1312 C CA . MET A 1 167 ? -3.017 -5.144 3.531 1.00 98.69 167 MET A CA 1
ATOM 1313 C C . MET A 1 167 ? -2.332 -5.890 2.376 1.00 98.69 167 MET A C 1
ATOM 1315 O O . MET A 1 167 ? -1.127 -6.138 2.416 1.00 98.69 167 MET A O 1
ATOM 1319 N N . THR A 1 168 ? -3.096 -6.279 1.352 1.00 98.62 168 THR A N 1
ATOM 1320 C CA . THR A 1 168 ? -2.655 -7.253 0.329 1.00 98.62 168 THR A CA 1
ATOM 1321 C C . THR A 1 168 ? -2.779 -6.750 -1.108 1.00 98.62 168 THR A C 1
ATOM 1323 O O . THR A 1 168 ? -2.627 -7.526 -2.056 1.00 98.62 168 THR A O 1
ATOM 1326 N N . ALA A 1 169 ? -3.002 -5.454 -1.286 1.00 98.19 169 ALA A N 1
ATOM 1327 C CA . ALA A 1 169 ? -2.849 -4.754 -2.552 1.00 98.19 169 ALA A CA 1
ATOM 1328 C C . ALA A 1 169 ? -2.302 -3.346 -2.308 1.00 98.19 169 ALA A C 1
ATOM 1330 O O . ALA A 1 169 ? -2.393 -2.873 -1.181 1.00 98.19 169 ALA A O 1
ATOM 1331 N N . MET A 1 170 ? -1.733 -2.695 -3.324 1.00 97.75 170 MET A N 1
ATOM 1332 C CA . MET A 1 170 ? -1.484 -1.246 -3.364 1.00 97.75 170 MET A CA 1
ATOM 1333 C C . MET A 1 170 ? -1.154 -0.811 -4.801 1.00 97.75 170 MET A C 1
ATOM 1335 O O . MET A 1 170 ? -0.444 -1.552 -5.485 1.00 97.75 170 MET A O 1
ATOM 1339 N N . PRO A 1 171 ? -1.531 0.399 -5.250 1.00 95.12 171 PRO A N 1
ATOM 1340 C CA . PRO A 1 171 ? -1.268 0.807 -6.620 1.00 95.12 171 PRO A CA 1
ATOM 1341 C C . PRO A 1 171 ? 0.197 1.144 -6.845 1.00 95.12 171 PRO A C 1
ATOM 1343 O O . PRO A 1 171 ? 0.777 1.960 -6.121 1.00 95.12 171 PRO A O 1
ATOM 1346 N N . ASN A 1 172 ? 0.758 0.592 -7.919 1.00 93.88 172 ASN A N 1
ATOM 1347 C CA . ASN A 1 172 ? 2.099 0.905 -8.397 1.00 93.88 172 ASN A CA 1
ATOM 1348 C C . ASN A 1 172 ? 2.044 1.517 -9.800 1.00 93.88 172 ASN A C 1
ATOM 1350 O O . ASN A 1 172 ? 2.435 0.899 -10.791 1.00 93.88 172 ASN A O 1
ATOM 1354 N N . SER A 1 173 ? 1.500 2.730 -9.879 1.00 92.19 173 SER A N 1
ATOM 1355 C CA . SER A 1 173 ? 1.190 3.393 -11.145 1.00 92.19 173 SER A CA 1
ATOM 1356 C C . SER A 1 173 ? 1.832 4.773 -11.213 1.00 92.19 173 SER A C 1
ATOM 1358 O O . SER A 1 173 ? 1.367 5.731 -10.593 1.00 92.19 173 SER A O 1
ATOM 1360 N N . PHE A 1 174 ? 2.934 4.857 -11.954 1.00 94.12 174 PHE A N 1
ATOM 1361 C CA . PHE A 1 174 ? 3.787 6.038 -11.996 1.00 94.12 174 PHE A CA 1
ATOM 1362 C C . PHE A 1 174 ? 3.475 6.992 -13.148 1.00 94.12 174 PHE A C 1
ATOM 1364 O O . PHE A 1 174 ? 3.861 8.160 -13.069 1.00 94.12 174 PHE A O 1
ATOM 1371 N N . PHE A 1 175 ? 2.742 6.566 -14.182 1.00 92.69 175 PHE A N 1
ATOM 1372 C CA . PHE A 1 175 ? 2.330 7.495 -15.239 1.00 92.69 175 PHE A CA 1
ATOM 1373 C C . PHE A 1 175 ? 1.301 8.506 -14.737 1.00 92.69 175 PHE A C 1
ATOM 1375 O O . PHE A 1 175 ? 1.407 9.682 -15.074 1.00 92.69 175 PHE A O 1
ATOM 1382 N N . GLY A 1 176 ? 0.388 8.104 -13.848 1.00 88.88 176 GLY A N 1
ATOM 1383 C CA . GLY A 1 176 ? -0.492 9.050 -13.159 1.00 88.88 176 GLY A CA 1
ATOM 1384 C C . GLY A 1 176 ? 0.283 10.089 -12.335 1.00 88.88 176 GLY A C 1
ATOM 1385 O O . GLY A 1 176 ? -0.101 11.259 -12.284 1.00 88.88 176 GLY A O 1
ATOM 1386 N N . TRP A 1 177 ? 1.407 9.705 -11.718 1.00 91.50 177 TRP A N 1
ATOM 1387 C CA . TRP A 1 177 ? 2.258 10.645 -10.978 1.00 91.50 177 TRP A CA 1
ATOM 1388 C C . TRP A 1 177 ? 2.936 11.653 -11.902 1.00 91.50 177 TRP A C 1
ATOM 1390 O O . TRP A 1 177 ? 2.911 12.840 -11.595 1.00 91.50 177 TRP A O 1
ATOM 1400 N N . ILE A 1 178 ? 3.449 11.188 -13.045 1.00 90.38 178 ILE A N 1
ATOM 1401 C CA . ILE A 1 178 ? 4.039 12.036 -14.092 1.00 90.38 178 ILE A CA 1
ATOM 1402 C C . ILE A 1 178 ? 2.995 12.995 -14.682 1.00 90.38 178 ILE A C 1
ATOM 1404 O O . ILE A 1 178 ? 3.281 14.169 -14.893 1.00 90.38 178 ILE A O 1
ATOM 1408 N N . GLY A 1 179 ? 1.798 12.490 -14.981 1.00 82.19 179 GLY A N 1
ATOM 1409 C CA . GLY A 1 179 ? 0.796 13.213 -15.760 1.00 82.19 179 GLY A CA 1
ATOM 1410 C C . GLY A 1 179 ? -0.129 14.124 -14.955 1.00 82.19 179 GLY A C 1
ATOM 1411 O O . GLY A 1 179 ? -0.667 15.071 -15.526 1.00 82.19 179 GLY A O 1
ATOM 1412 N N . GLY A 1 180 ? -0.356 13.862 -13.660 1.00 79.25 180 GLY A N 1
ATOM 1413 C CA . GLY A 1 180 ? -1.438 14.556 -12.947 1.00 79.25 180 GLY A CA 1
ATOM 1414 C C . GLY A 1 180 ? -1.370 14.658 -11.426 1.00 79.25 180 GLY A C 1
ATOM 1415 O O . GLY A 1 180 ? -2.186 15.387 -10.865 1.00 79.25 180 GLY A O 1
ATOM 1416 N N . TYR A 1 181 ? -0.441 13.983 -10.741 1.00 80.88 181 TYR A N 1
ATOM 1417 C CA . TYR A 1 181 ? -0.420 13.982 -9.266 1.00 80.88 181 TYR A CA 1
ATOM 1418 C C . TYR A 1 181 ? 0.844 14.552 -8.622 1.00 80.88 181 TYR A C 1
ATOM 1420 O O . TYR A 1 181 ? 0.799 14.871 -7.434 1.00 80.88 181 TYR A O 1
ATOM 1428 N N . ASP A 1 182 ? 1.943 14.724 -9.360 1.00 86.62 182 ASP A N 1
ATOM 1429 C CA . ASP A 1 182 ? 3.145 15.382 -8.845 1.00 86.62 182 ASP A CA 1
ATOM 1430 C C . ASP A 1 182 ? 3.683 16.408 -9.851 1.00 86.62 182 ASP A C 1
ATOM 1432 O O . ASP A 1 182 ? 4.111 16.074 -10.949 1.00 86.62 182 ASP A O 1
ATOM 1436 N N . LYS A 1 183 ? 3.660 17.688 -9.465 1.00 87.00 183 LYS A N 1
ATOM 1437 C CA . LYS A 1 183 ? 4.099 18.803 -10.321 1.00 87.00 183 LYS A CA 1
ATOM 1438 C C . LYS A 1 183 ? 5.624 18.892 -10.457 1.00 87.00 183 LYS A C 1
ATOM 1440 O O . LYS A 1 183 ? 6.110 19.582 -11.349 1.00 87.00 183 LYS A O 1
ATOM 1445 N N . LYS A 1 184 ? 6.375 18.314 -9.517 1.00 90.44 184 LYS A N 1
ATOM 1446 C CA . LYS A 1 184 ? 7.820 18.551 -9.371 1.00 90.44 184 LYS A CA 1
ATOM 1447 C C . LYS A 1 184 ? 8.659 17.318 -9.666 1.00 90.44 184 LYS A C 1
ATOM 1449 O O . LYS A 1 184 ? 9.825 17.478 -10.009 1.00 90.44 184 LYS A O 1
ATOM 1454 N N . ALA A 1 185 ? 8.089 16.128 -9.504 1.00 92.62 185 ALA A N 1
ATOM 1455 C CA . ALA A 1 185 ? 8.817 14.895 -9.731 1.00 92.62 185 ALA A CA 1
ATOM 1456 C C . ALA A 1 185 ? 9.196 14.717 -11.201 1.00 92.62 185 ALA A C 1
ATOM 1458 O O . ALA A 1 185 ? 8.408 14.927 -12.123 1.00 92.62 185 ALA A O 1
ATOM 1459 N N . THR A 1 186 ? 10.418 14.261 -11.401 1.00 94.38 186 THR A N 1
ATOM 1460 C CA . THR A 1 186 ? 10.893 13.755 -12.679 1.00 94.38 186 THR A CA 1
ATOM 1461 C C . THR A 1 186 ? 10.308 12.362 -12.950 1.00 94.38 186 THR A C 1
ATOM 1463 O O . THR A 1 186 ? 10.019 11.610 -12.012 1.00 94.38 186 THR A O 1
ATOM 1466 N N . PRO A 1 187 ? 10.188 11.944 -14.225 1.00 94.12 187 PRO A N 1
ATOM 1467 C CA . PRO A 1 187 ? 9.842 10.562 -14.558 1.00 94.12 187 PRO A CA 1
ATOM 1468 C C . PRO A 1 187 ? 10.763 9.533 -13.894 1.00 94.12 187 PRO A C 1
ATOM 1470 O O . PRO A 1 187 ? 10.308 8.465 -13.496 1.00 94.12 187 PRO A O 1
ATOM 1473 N N . GLU A 1 188 ? 12.043 9.873 -13.731 1.00 95.25 188 GLU A N 1
ATOM 1474 C CA . GLU A 1 188 ? 13.023 9.046 -13.031 1.00 95.25 188 GLU A CA 1
ATOM 1475 C C . GLU A 1 188 ? 12.635 8.800 -11.563 1.00 95.25 188 GLU A C 1
ATOM 1477 O O . GLU A 1 188 ? 12.574 7.649 -11.138 1.00 95.25 188 GLU A O 1
ATOM 1482 N N . GLU A 1 189 ? 12.297 9.845 -10.804 1.00 95.44 189 GLU A N 1
ATOM 1483 C CA . GLU A 1 189 ? 11.865 9.712 -9.404 1.00 95.44 189 GLU A CA 1
ATOM 1484 C C . GLU A 1 189 ? 10.551 8.928 -9.277 1.00 95.44 189 GLU A C 1
ATOM 1486 O O . GLU A 1 189 ? 10.376 8.136 -8.344 1.00 95.44 189 GLU A O 1
ATOM 1491 N N . CYS A 1 190 ? 9.626 9.115 -10.223 1.00 96.00 190 CYS A N 1
ATOM 1492 C CA . CYS A 1 190 ? 8.380 8.354 -10.299 1.00 96.00 190 CYS A CA 1
ATOM 1493 C C . CYS A 1 190 ? 8.648 6.855 -10.515 1.00 96.00 190 CYS A C 1
ATOM 1495 O O . CYS A 1 190 ? 8.099 6.025 -9.790 1.00 96.00 190 CYS A O 1
ATOM 1497 N N . ILE A 1 191 ? 9.538 6.505 -11.450 1.00 96.88 191 ILE A N 1
ATOM 1498 C CA . ILE A 1 191 ? 9.937 5.114 -11.706 1.00 96.88 191 ILE A CA 1
ATOM 1499 C C . ILE A 1 191 ? 10.684 4.533 -10.502 1.00 96.88 191 ILE A C 1
ATOM 1501 O O . ILE A 1 191 ? 10.393 3.411 -10.104 1.00 96.88 191 ILE A O 1
ATOM 1505 N N . GLN A 1 192 ? 11.598 5.280 -9.877 1.00 96.62 192 GLN A N 1
ATOM 1506 C CA . GLN A 1 192 ? 12.329 4.815 -8.694 1.00 96.62 192 GLN A CA 1
ATOM 1507 C C . GLN A 1 192 ? 11.386 4.525 -7.518 1.00 96.62 192 GLN A C 1
ATOM 1509 O O . GLN A 1 192 ? 11.526 3.501 -6.847 1.00 96.62 192 GLN A O 1
ATOM 1514 N N . THR A 1 193 ? 10.389 5.390 -7.303 1.00 97.19 193 THR A N 1
ATOM 1515 C CA . THR A 1 193 ? 9.328 5.162 -6.309 1.00 97.19 193 THR A CA 1
ATOM 1516 C C . THR A 1 193 ? 8.572 3.871 -6.628 1.00 97.19 193 THR A C 1
ATOM 1518 O O . THR A 1 193 ? 8.372 3.032 -5.751 1.00 97.19 193 THR A O 1
ATOM 1521 N N . ALA A 1 194 ? 8.219 3.662 -7.900 1.00 97.56 194 ALA A N 1
ATOM 1522 C CA . ALA A 1 194 ? 7.514 2.456 -8.309 1.00 97.56 194 ALA A CA 1
ATOM 1523 C C . ALA A 1 194 ? 8.363 1.182 -8.178 1.00 97.56 194 ALA A C 1
ATOM 1525 O O . ALA A 1 194 ? 7.857 0.115 -7.823 1.00 97.56 194 ALA A O 1
ATOM 1526 N N . GLN A 1 195 ? 9.668 1.276 -8.431 1.00 98.38 195 GLN A N 1
ATOM 1527 C CA . GLN A 1 195 ? 10.584 0.162 -8.228 1.00 98.38 195 GLN A CA 1
ATOM 1528 C C . GLN A 1 195 ? 10.723 -0.195 -6.749 1.00 98.38 195 GLN A C 1
ATOM 1530 O O . GLN A 1 195 ? 10.770 -1.380 -6.434 1.00 98.38 195 GLN A O 1
ATOM 1535 N N . TYR A 1 196 ? 10.717 0.789 -5.843 1.00 98.62 196 TYR A N 1
ATOM 1536 C CA . TYR A 1 196 ? 10.693 0.526 -4.405 1.00 98.62 196 TYR A CA 1
ATOM 1537 C C . TYR A 1 196 ? 9.462 -0.296 -4.013 1.00 98.62 196 TYR A C 1
ATOM 1539 O O . TYR A 1 196 ? 9.610 -1.361 -3.413 1.00 98.62 196 TYR A O 1
ATOM 1547 N N . LEU A 1 197 ? 8.253 0.162 -4.369 1.00 98.62 197 LEU A N 1
ATOM 1548 C CA . LEU A 1 197 ? 7.023 -0.542 -3.993 1.00 98.62 197 LEU A CA 1
ATOM 1549 C C . LEU A 1 197 ? 6.971 -1.936 -4.631 1.00 98.62 197 LEU A C 1
ATOM 1551 O O . LEU A 1 197 ? 6.691 -2.921 -3.951 1.00 98.62 197 LEU A O 1
ATOM 1555 N N . GLY A 1 198 ? 7.321 -2.041 -5.916 1.00 98.56 198 GLY A N 1
ATOM 1556 C CA . GLY A 1 198 ? 7.413 -3.325 -6.609 1.00 98.56 198 GLY A CA 1
ATOM 1557 C C . GLY A 1 198 ? 8.430 -4.274 -5.967 1.00 98.56 198 GLY A C 1
ATOM 1558 O O . GLY A 1 198 ? 8.183 -5.478 -5.891 1.00 98.56 198 GLY A O 1
ATOM 1559 N N . ARG A 1 199 ? 9.558 -3.752 -5.466 1.00 98.75 199 ARG A N 1
ATOM 1560 C CA . ARG A 1 199 ? 10.585 -4.544 -4.777 1.00 98.75 199 ARG A CA 1
ATOM 1561 C C . ARG A 1 199 ? 10.117 -4.986 -3.399 1.00 98.75 199 ARG A C 1
ATOM 1563 O O . ARG A 1 199 ? 10.400 -6.127 -3.038 1.00 98.75 199 ARG A O 1
ATOM 1570 N N . LEU A 1 200 ? 9.384 -4.141 -2.673 1.00 98.88 200 LEU A N 1
ATOM 1571 C CA . LEU A 1 200 ? 8.745 -4.489 -1.403 1.00 98.88 200 LEU A CA 1
ATOM 1572 C C . LEU A 1 200 ? 7.751 -5.640 -1.597 1.00 98.88 200 LEU A C 1
ATOM 1574 O O . LEU A 1 200 ? 7.870 -6.667 -0.933 1.00 98.88 200 LEU A O 1
ATOM 1578 N N . ILE A 1 201 ? 6.848 -5.517 -2.574 1.00 98.81 201 ILE A N 1
ATOM 1579 C CA . ILE A 1 201 ? 5.894 -6.572 -2.957 1.00 98.81 201 ILE A CA 1
ATOM 1580 C C . ILE A 1 201 ? 6.632 -7.858 -3.354 1.00 98.81 201 ILE A C 1
ATOM 1582 O O . ILE A 1 201 ? 6.300 -8.943 -2.875 1.00 98.81 201 ILE A O 1
ATOM 1586 N N . GLY A 1 202 ? 7.672 -7.748 -4.187 1.00 98.56 202 GLY A N 1
ATOM 1587 C CA . GLY A 1 202 ? 8.510 -8.882 -4.577 1.00 98.56 202 GLY A CA 1
ATOM 1588 C C . GLY A 1 202 ? 9.188 -9.566 -3.386 1.00 98.56 202 GLY A C 1
ATOM 1589 O O . GLY A 1 202 ? 9.300 -10.783 -3.365 1.00 98.56 202 GLY A O 1
ATOM 1590 N N . MET A 1 203 ? 9.570 -8.808 -2.356 1.00 98.44 203 MET A N 1
ATOM 1591 C CA . MET A 1 203 ? 10.166 -9.335 -1.124 1.00 98.44 203 MET A CA 1
ATOM 1592 C C . MET A 1 203 ? 9.211 -10.233 -0.325 1.00 98.44 203 MET A C 1
ATOM 1594 O O . MET A 1 203 ? 9.658 -11.205 0.287 1.00 98.44 203 MET A O 1
ATOM 1598 N N . TYR A 1 204 ? 7.919 -9.892 -0.309 1.00 98.81 204 TYR A N 1
ATOM 1599 C CA . TYR A 1 204 ? 6.867 -10.731 0.266 1.00 98.81 204 TYR A CA 1
ATOM 1600 C C . TYR A 1 204 ? 6.627 -11.967 -0.608 1.00 98.81 204 TYR A C 1
ATOM 1602 O O . TYR A 1 204 ? 6.542 -13.082 -0.090 1.00 98.81 204 TYR A O 1
ATOM 1610 N N . ALA A 1 205 ? 6.609 -11.793 -1.934 1.00 98.62 205 ALA A N 1
ATOM 1611 C CA . ALA A 1 205 ? 6.413 -12.892 -2.875 1.00 98.62 205 ALA A CA 1
ATOM 1612 C C . ALA A 1 205 ? 7.541 -13.934 -2.809 1.00 98.62 205 ALA A C 1
ATOM 1614 O O . ALA A 1 205 ? 7.258 -15.131 -2.812 1.00 98.62 205 ALA A O 1
ATOM 1615 N N . ASP A 1 206 ? 8.794 -13.493 -2.666 1.00 98.19 206 ASP A N 1
ATOM 1616 C CA . ASP A 1 206 ? 9.968 -14.357 -2.473 1.00 98.19 206 ASP A CA 1
ATOM 1617 C C . ASP A 1 206 ? 9.838 -15.228 -1.195 1.00 98.19 206 ASP A C 1
ATOM 1619 O O . ASP A 1 206 ? 10.464 -16.281 -1.094 1.00 98.19 206 ASP A O 1
ATOM 1623 N N . ARG A 1 207 ? 8.977 -14.836 -0.241 1.00 98.50 207 ARG A N 1
ATOM 1624 C CA . ARG A 1 207 ? 8.660 -15.569 1.001 1.00 98.50 207 ARG A CA 1
ATOM 1625 C C . ARG A 1 207 ? 7.279 -16.250 0.989 1.00 98.50 207 ARG A C 1
ATOM 1627 O O . ARG A 1 207 ? 6.781 -16.668 2.037 1.00 98.50 207 ARG A O 1
ATOM 1634 N N . GLY A 1 208 ? 6.654 -16.367 -0.184 1.00 97.88 208 GLY A N 1
ATOM 1635 C CA . GLY A 1 208 ? 5.373 -17.056 -0.377 1.00 97.88 208 GLY A CA 1
ATOM 1636 C C . GLY A 1 208 ? 4.123 -16.217 -0.090 1.00 97.88 208 GLY A C 1
ATOM 1637 O O . GLY A 1 208 ? 3.019 -16.758 -0.111 1.00 97.88 208 GLY A O 1
ATOM 1638 N N . VAL A 1 209 ? 4.260 -14.911 0.154 1.00 98.56 209 VAL A N 1
ATOM 1639 C CA . VAL A 1 209 ? 3.133 -13.997 0.393 1.00 98.56 209 VAL A CA 1
ATOM 1640 C C . VAL A 1 209 ? 2.845 -13.189 -0.870 1.00 98.56 209 VAL A C 1
ATOM 1642 O O . VAL A 1 209 ? 3.648 -12.366 -1.301 1.00 98.56 209 VAL A O 1
ATOM 1645 N N . ILE A 1 210 ? 1.678 -13.407 -1.478 1.00 98.44 210 ILE A N 1
ATOM 1646 C CA . ILE A 1 210 ? 1.284 -12.708 -2.707 1.00 98.44 210 ILE A CA 1
ATOM 1647 C C . ILE A 1 210 ? 0.510 -11.436 -2.369 1.00 98.44 210 ILE A C 1
ATOM 1649 O O . ILE A 1 210 ? -0.645 -11.497 -1.944 1.00 98.44 210 I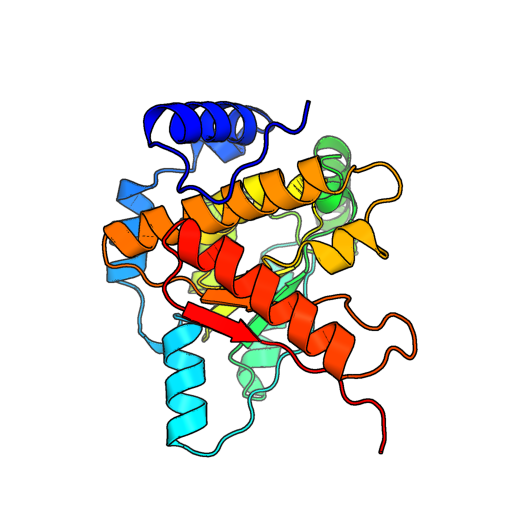LE A O 1
ATOM 1653 N N . ILE A 1 211 ? 1.137 -10.292 -2.630 1.00 98.69 211 ILE A N 1
ATOM 1654 C CA . ILE A 1 211 ? 0.523 -8.963 -2.588 1.00 98.69 211 ILE A CA 1
ATOM 1655 C C . ILE A 1 211 ? 0.295 -8.503 -4.032 1.00 98.69 211 ILE A C 1
ATOM 1657 O O . ILE A 1 211 ? 1.161 -8.674 -4.895 1.00 98.69 211 ILE A O 1
ATOM 1661 N N . SER A 1 212 ? -0.895 -7.975 -4.306 1.00 97.75 212 SER A N 1
ATOM 1662 C CA . SER A 1 212 ? -1.249 -7.434 -5.617 1.00 97.75 212 SER A CA 1
ATOM 1663 C C . SER A 1 212 ? -0.748 -6.005 -5.792 1.00 97.75 212 SER A C 1
ATOM 1665 O O . SER A 1 212 ? -0.668 -5.234 -4.842 1.00 97.75 212 SER A O 1
ATOM 1667 N N . THR A 1 213 ? -0.484 -5.626 -7.034 1.00 97.31 213 THR A N 1
ATOM 1668 C CA . THR A 1 213 ? -0.427 -4.218 -7.423 1.00 97.31 213 THR A CA 1
ATOM 1669 C C . THR A 1 213 ? -1.456 -3.930 -8.495 1.00 97.31 213 THR A C 1
ATOM 1671 O O . THR A 1 213 ? -1.647 -4.749 -9.393 1.00 97.31 213 THR A O 1
ATOM 1674 N N . ASP A 1 214 ? -2.116 -2.782 -8.428 1.00 94.25 214 ASP A N 1
ATOM 1675 C CA . ASP A 1 214 ? -2.945 -2.277 -9.510 1.00 94.25 214 ASP A CA 1
ATOM 1676 C C . ASP A 1 214 ? -2.233 -1.195 -10.333 1.00 94.25 214 ASP A C 1
ATOM 1678 O O . ASP A 1 214 ? -1.550 -0.308 -9.812 1.00 94.25 214 ASP A O 1
ATOM 1682 N N . THR A 1 215 ? -2.395 -1.283 -11.654 1.00 93.75 215 THR A N 1
ATOM 1683 C CA . THR A 1 215 ? -1.825 -0.338 -12.625 1.00 93.75 215 THR A CA 1
ATOM 1684 C C . THR A 1 215 ? -2.940 0.518 -13.202 1.00 93.75 215 THR A C 1
ATOM 1686 O O . THR A 1 215 ? -3.893 -0.015 -13.780 1.00 93.75 215 THR A O 1
ATOM 1689 N N . HIS A 1 216 ? -2.828 1.838 -13.098 1.00 90.56 216 HIS A N 1
ATOM 1690 C CA . HIS A 1 216 ? -3.825 2.762 -13.639 1.00 90.56 216 HIS A CA 1
ATOM 1691 C C . HIS A 1 216 ? -3.454 3.294 -15.024 1.00 90.56 216 HIS A C 1
ATOM 1693 O O . HIS A 1 216 ? -4.323 3.827 -15.715 1.00 90.56 216 HIS A O 1
ATOM 1699 N N . GLY A 1 217 ? -2.190 3.146 -15.430 1.00 89.81 217 GLY A N 1
ATOM 1700 C CA . GLY A 1 217 ? -1.649 3.776 -16.623 1.00 89.81 217 GLY A CA 1
ATOM 1701 C C . GLY A 1 217 ? -1.557 5.286 -16.464 1.00 89.81 217 GLY A C 1
ATOM 1702 O O . GLY A 1 217 ? -1.329 5.820 -15.377 1.00 89.81 217 GLY A O 1
ATOM 1703 N N . TRP A 1 218 ? -1.767 5.991 -17.570 1.00 86.88 218 TRP A N 1
ATOM 1704 C CA . TRP A 1 218 ? -1.775 7.454 -17.597 1.00 86.88 218 TRP A CA 1
ATOM 1705 C C . TRP A 1 218 ? -2.856 8.073 -16.705 1.00 86.88 218 TRP A C 1
ATOM 1707 O O . TRP A 1 218 ? -2.722 9.231 -16.320 1.00 86.88 218 TRP A O 1
ATOM 1717 N N . LEU A 1 219 ? -3.870 7.279 -16.336 1.00 74.31 219 LEU A N 1
ATOM 1718 C CA . LEU A 1 219 ? -4.986 7.650 -15.477 1.00 74.31 219 LEU A CA 1
ATOM 1719 C C . LEU A 1 219 ? -5.779 8.811 -16.110 1.00 74.31 219 LEU A C 1
ATOM 1721 O O . LEU A 1 219 ? -5.367 9.968 -16.031 1.00 74.31 219 LEU A O 1
ATOM 1725 N N . PRO A 1 220 ? -6.911 8.534 -16.780 1.00 59.47 220 PRO A N 1
ATOM 1726 C CA . PRO A 1 220 ? -7.649 9.529 -17.541 1.00 59.47 220 PRO A CA 1
ATOM 1727 C C . PRO A 1 220 ? -8.354 10.519 -16.604 1.00 59.47 220 PRO A C 1
ATOM 1729 O O . PRO A 1 220 ? -9.561 10.471 -16.410 1.00 59.47 220 PRO A O 1
ATOM 1732 N N . ASN A 1 221 ? -7.606 11.492 -16.085 1.00 63.44 221 ASN A N 1
ATOM 1733 C CA . ASN A 1 221 ? -8.160 12.776 -15.654 1.00 63.44 221 ASN A CA 1
ATOM 1734 C C . ASN A 1 221 ? -8.596 13.628 -16.875 1.00 63.44 221 ASN A C 1
ATOM 1736 O O . ASN A 1 221 ? -8.954 14.792 -16.726 1.00 63.44 221 ASN A O 1
ATOM 1740 N N . GLY A 1 222 ? -8.557 13.048 -18.083 1.00 65.12 222 GLY A N 1
ATOM 1741 C CA . GLY A 1 222 ? -9.045 13.582 -19.349 1.00 65.12 222 GLY A CA 1
ATOM 1742 C C . GLY A 1 222 ? -9.220 12.466 -20.390 1.00 65.12 222 GLY A C 1
ATOM 1743 O O . GLY A 1 222 ? -8.818 11.322 -20.170 1.00 65.12 222 GLY A O 1
ATOM 1744 N N . THR A 1 223 ? -9.818 12.794 -21.533 1.00 73.69 223 THR A N 1
ATOM 1745 C CA . THR A 1 223 ? -10.050 11.877 -22.659 1.00 73.69 223 THR A CA 1
ATOM 1746 C C . THR A 1 223 ? -8.743 11.564 -23.387 1.00 73.69 223 THR A C 1
ATOM 1748 O O . THR A 1 223 ? -8.300 12.305 -24.261 1.00 73.69 223 THR A O 1
ATOM 1751 N N . ILE A 1 224 ? -8.115 10.446 -23.025 1.00 79.25 224 ILE A N 1
ATOM 1752 C CA . ILE A 1 224 ? -6.966 9.883 -23.745 1.00 79.25 224 ILE A CA 1
ATOM 1753 C C . ILE A 1 224 ? -7.397 8.642 -24.530 1.00 79.25 224 ILE A C 1
ATOM 1755 O O . ILE A 1 224 ? -8.239 7.885 -24.039 1.00 79.25 224 ILE A O 1
ATOM 1759 N N . PRO A 1 225 ? -6.810 8.366 -25.705 1.00 86.81 225 PRO A N 1
ATOM 1760 C CA . PRO A 1 225 ? -7.093 7.126 -26.409 1.00 86.81 225 PRO A CA 1
ATOM 1761 C C . PRO A 1 225 ? -6.763 5.901 -25.549 1.00 86.81 225 PRO A C 1
ATOM 1763 O O . PRO A 1 225 ? -5.697 5.829 -24.932 1.00 86.81 225 PRO A O 1
ATOM 1766 N N . MET A 1 226 ? -7.654 4.907 -25.543 1.00 86.31 226 MET A N 1
ATOM 1767 C CA . MET A 1 226 ? -7.520 3.719 -24.688 1.00 86.31 226 MET A CA 1
ATOM 1768 C C . MET A 1 226 ? -6.205 2.964 -24.896 1.00 86.31 226 MET A C 1
ATOM 1770 O O . MET A 1 226 ? -5.633 2.458 -23.932 1.00 86.31 226 MET A O 1
ATOM 1774 N N . TYR A 1 227 ? -5.672 2.943 -26.120 1.00 89.75 227 TYR A N 1
ATOM 1775 C CA . TYR A 1 227 ? -4.389 2.300 -26.405 1.00 89.75 227 TYR A CA 1
ATOM 1776 C C . TYR A 1 227 ? -3.210 2.960 -25.669 1.00 89.75 227 TYR A C 1
ATOM 1778 O O . TYR A 1 227 ? -2.270 2.262 -25.300 1.00 89.75 227 TYR A O 1
ATOM 1786 N N . VAL A 1 228 ? -3.260 4.273 -25.396 1.00 89.81 228 VAL A N 1
ATOM 1787 C CA . VAL A 1 228 ? -2.227 4.972 -24.607 1.00 89.81 228 VAL A CA 1
ATOM 1788 C C . VAL A 1 228 ? -2.282 4.506 -23.155 1.00 89.81 228 VAL A C 1
ATOM 1790 O O . VAL A 1 228 ? -1.249 4.204 -22.552 1.00 89.81 228 VAL A O 1
ATOM 1793 N N . ASN A 1 229 ? -3.491 4.386 -22.596 1.00 89.50 229 ASN A N 1
ATOM 1794 C CA . ASN A 1 229 ? -3.659 3.895 -21.231 1.00 89.50 229 ASN A CA 1
ATOM 1795 C C . ASN A 1 229 ? -3.203 2.435 -21.101 1.00 89.50 229 ASN A C 1
ATOM 1797 O O . ASN A 1 229 ? -2.462 2.101 -20.185 1.00 89.50 229 ASN A O 1
ATOM 1801 N N . ILE A 1 230 ? -3.567 1.581 -22.060 1.00 91.69 230 ILE A N 1
ATOM 1802 C CA . ILE A 1 230 ? -3.160 0.170 -22.066 1.00 91.69 230 ILE A CA 1
ATOM 1803 C C . ILE A 1 230 ? -1.636 0.039 -22.190 1.00 91.69 230 ILE A C 1
ATOM 1805 O O . ILE A 1 230 ? -1.020 -0.698 -21.423 1.00 91.69 230 ILE A O 1
ATOM 1809 N N . ALA A 1 231 ? -1.001 0.774 -23.108 1.00 94.50 231 ALA A N 1
ATOM 1810 C CA . ALA A 1 231 ? 0.452 0.731 -23.277 1.00 94.50 231 ALA A CA 1
ATOM 1811 C C . ALA A 1 231 ? 1.189 1.153 -21.995 1.00 94.50 231 ALA A C 1
ATOM 1813 O O . ALA A 1 231 ? 2.146 0.500 -21.579 1.00 94.50 231 ALA A O 1
ATOM 1814 N N . THR A 1 232 ? 0.714 2.209 -21.332 1.00 93.69 232 THR A N 1
ATOM 1815 C CA . THR A 1 232 ? 1.296 2.681 -20.065 1.00 93.69 232 THR A CA 1
ATOM 1816 C C . THR A 1 232 ? 1.089 1.684 -18.924 1.00 93.69 232 THR A C 1
ATOM 1818 O O . THR A 1 232 ? 2.027 1.442 -18.169 1.00 93.69 232 THR A O 1
ATOM 1821 N N . GLN A 1 233 ? -0.063 1.011 -18.846 1.00 94.12 233 GLN A N 1
ATOM 1822 C CA . GLN A 1 233 ? -0.291 -0.081 -17.889 1.00 94.12 233 GLN A CA 1
ATOM 1823 C C . GLN A 1 233 ? 0.629 -1.280 -18.122 1.00 94.12 233 GLN A C 1
ATOM 1825 O O . GLN A 1 233 ? 1.150 -1.842 -17.162 1.00 94.12 233 GLN A O 1
ATOM 1830 N N . ILE A 1 234 ? 0.871 -1.661 -19.381 1.00 96.31 234 ILE A N 1
ATOM 1831 C CA . ILE A 1 234 ? 1.817 -2.738 -19.711 1.00 96.31 234 ILE A CA 1
ATOM 1832 C C . ILE A 1 234 ? 3.218 -2.375 -19.212 1.00 96.31 234 ILE A C 1
ATOM 1834 O O . ILE A 1 234 ? 3.891 -3.204 -18.604 1.00 96.31 234 ILE A O 1
ATOM 1838 N N . ILE A 1 235 ? 3.651 -1.129 -19.411 1.00 96.50 235 ILE A N 1
ATOM 1839 C CA . ILE A 1 235 ? 4.951 -0.660 -18.921 1.00 96.50 235 ILE A CA 1
ATOM 1840 C C . ILE A 1 235 ? 5.001 -0.706 -17.383 1.00 96.50 235 ILE A C 1
ATOM 1842 O O . ILE A 1 235 ? 5.961 -1.235 -16.826 1.00 96.50 235 ILE A O 1
ATOM 1846 N N . GLU A 1 236 ? 3.972 -0.217 -16.683 1.00 96.38 236 GLU A N 1
ATOM 1847 C CA . GLU A 1 236 ? 3.881 -0.289 -15.212 1.00 96.38 236 GLU A CA 1
ATOM 1848 C C . GLU A 1 236 ? 3.932 -1.732 -14.693 1.00 96.38 236 GLU A C 1
ATOM 1850 O O . GLU A 1 236 ? 4.628 -2.031 -13.713 1.00 96.38 236 GLU A O 1
ATOM 1855 N N . ALA A 1 237 ? 3.245 -2.640 -15.387 1.00 97.38 237 ALA A N 1
ATOM 1856 C CA . ALA A 1 237 ? 3.242 -4.058 -15.075 1.00 97.38 237 ALA A CA 1
ATOM 1857 C C . ALA A 1 237 ? 4.640 -4.668 -15.238 1.00 97.38 237 ALA A C 1
ATOM 1859 O O . ALA A 1 237 ? 5.107 -5.379 -14.348 1.00 97.38 237 ALA A O 1
ATOM 1860 N N . LEU A 1 238 ? 5.344 -4.349 -16.329 1.00 97.81 238 LEU A N 1
ATOM 1861 C CA . LEU A 1 238 ? 6.708 -4.821 -16.572 1.00 97.81 238 LEU A CA 1
ATOM 1862 C C . LEU A 1 238 ? 7.690 -4.296 -15.517 1.00 97.81 238 LEU A C 1
ATOM 1864 O O . LEU A 1 238 ? 8.497 -5.076 -15.010 1.00 97.81 238 LEU A O 1
ATOM 1868 N N . ILE A 1 239 ? 7.610 -3.015 -15.137 1.00 97.56 239 ILE A N 1
ATOM 1869 C CA . ILE A 1 239 ? 8.424 -2.451 -14.045 1.00 97.56 239 ILE A CA 1
ATOM 1870 C C . ILE A 1 239 ? 8.178 -3.225 -12.741 1.00 97.56 239 ILE A C 1
ATOM 1872 O O . ILE A 1 239 ? 9.130 -3.682 -12.108 1.00 97.56 239 ILE A O 1
ATOM 1876 N N . SER A 1 240 ? 6.913 -3.436 -12.368 1.00 97.75 240 SER A N 1
ATOM 1877 C CA . SER A 1 240 ? 6.548 -4.148 -11.134 1.00 97.75 240 SER A CA 1
ATOM 1878 C C . SER A 1 240 ? 6.996 -5.615 -11.148 1.00 97.75 240 SER A C 1
ATOM 1880 O O . SER A 1 240 ? 7.567 -6.108 -10.170 1.00 97.75 240 SER A O 1
ATOM 1882 N N . ALA A 1 241 ? 6.784 -6.313 -12.267 1.00 98.06 241 ALA A N 1
ATOM 1883 C CA . ALA A 1 241 ? 7.200 -7.700 -12.460 1.00 98.06 241 ALA A CA 1
ATOM 1884 C C . ALA A 1 241 ? 8.729 -7.848 -12.409 1.00 98.06 241 ALA A C 1
ATOM 1886 O O . ALA A 1 241 ? 9.235 -8.776 -11.777 1.00 98.06 241 ALA A O 1
ATOM 1887 N N . GLY A 1 242 ? 9.467 -6.895 -12.991 1.00 98.06 242 GLY A N 1
ATOM 1888 C CA . GLY A 1 242 ? 10.931 -6.843 -12.941 1.00 98.06 242 GLY A CA 1
ATOM 1889 C C . GLY A 1 242 ? 11.495 -6.738 -11.521 1.00 98.06 242 GLY A C 1
ATOM 1890 O O . GLY A 1 242 ? 12.613 -7.180 -11.274 1.00 98.06 242 GLY A O 1
ATOM 1891 N N . GLN A 1 243 ? 10.710 -6.225 -10.569 1.00 98.56 243 GLN A N 1
ATOM 1892 C CA . GLN A 1 243 ? 11.075 -6.172 -9.150 1.00 98.56 243 GLN A CA 1
ATOM 1893 C C . GLN A 1 243 ? 10.642 -7.407 -8.339 1.00 98.56 243 GLN A C 1
ATOM 1895 O O . GLN A 1 243 ? 10.986 -7.523 -7.162 1.00 98.56 243 GLN A O 1
ATOM 1900 N N . GLY A 1 244 ? 9.933 -8.356 -8.959 1.00 98.12 244 GLY A N 1
ATOM 1901 C CA . GLY A 1 244 ? 9.500 -9.610 -8.337 1.00 98.12 244 GLY A CA 1
ATOM 1902 C C . GLY A 1 244 ? 8.003 -9.705 -8.037 1.00 98.12 244 GLY A C 1
ATOM 1903 O O . GLY A 1 244 ? 7.577 -10.723 -7.495 1.00 98.12 244 GLY A O 1
ATOM 1904 N N . THR A 1 245 ? 7.195 -8.705 -8.406 1.00 98.25 245 THR A N 1
ATOM 1905 C CA . THR A 1 245 ? 5.734 -8.757 -8.216 1.00 98.25 245 THR A CA 1
ATOM 1906 C C . THR A 1 245 ? 5.111 -9.919 -8.995 1.00 98.25 245 THR A C 1
ATOM 1908 O O . THR A 1 245 ? 5.491 -10.178 -10.137 1.00 98.25 245 THR A O 1
ATOM 1911 N N . LYS A 1 246 ? 4.149 -10.623 -8.381 1.00 98.12 246 LYS A N 1
ATOM 1912 C CA . LYS A 1 246 ? 3.520 -11.838 -8.943 1.00 98.12 246 LYS A CA 1
ATOM 1913 C C . LYS A 1 246 ? 2.025 -11.711 -9.241 1.00 98.12 246 LYS A C 1
ATOM 1915 O O . LYS A 1 246 ? 1.485 -12.574 -9.923 1.00 98.12 246 LYS A O 1
ATOM 1920 N N . SER A 1 247 ? 1.366 -10.662 -8.751 1.00 98.06 247 SER A N 1
ATOM 1921 C CA . SER A 1 247 ? -0.043 -10.378 -9.036 1.00 98.06 247 SER A CA 1
ATOM 1922 C C . SER A 1 247 ? -0.201 -8.921 -9.453 1.00 98.06 247 SER A C 1
ATOM 1924 O O . SER A 1 247 ? 0.227 -8.021 -8.731 1.00 98.06 247 SER A O 1
ATOM 1926 N N . ILE A 1 248 ? -0.778 -8.701 -10.635 1.00 97.50 248 ILE A N 1
ATOM 1927 C CA . ILE A 1 248 ? -0.944 -7.380 -11.245 1.00 97.50 248 ILE A CA 1
ATOM 1928 C C . ILE A 1 248 ? -2.385 -7.251 -11.738 1.00 97.50 248 ILE A C 1
ATOM 1930 O O . ILE A 1 248 ? -2.871 -8.113 -12.471 1.00 97.50 248 ILE A O 1
ATOM 1934 N N . VAL A 1 249 ? -3.057 -6.171 -11.344 1.00 95.06 249 VAL A N 1
ATOM 1935 C CA . VAL A 1 249 ? -4.463 -5.893 -11.648 1.00 95.06 249 VAL A CA 1
ATOM 1936 C C . VAL A 1 249 ? -4.558 -4.613 -12.488 1.00 95.06 249 VAL A C 1
ATOM 1938 O O . VAL A 1 249 ? -4.486 -3.509 -11.950 1.00 95.06 249 VAL A O 1
ATOM 1941 N N . PRO A 1 250 ? -4.713 -4.705 -13.817 1.00 92.69 250 PRO A N 1
ATOM 1942 C CA . PRO A 1 250 ? -4.918 -3.517 -14.634 1.00 92.69 250 PRO A CA 1
ATOM 1943 C C . PRO A 1 250 ? -6.307 -2.918 -14.385 1.00 92.69 250 PRO A C 1
ATOM 1945 O O . PRO A 1 250 ? -7.318 -3.612 -14.482 1.00 92.69 250 PRO A O 1
ATOM 1948 N N . LEU A 1 251 ? -6.362 -1.618 -14.081 1.00 89.12 251 LEU A N 1
ATOM 1949 C CA . LEU A 1 251 ? -7.612 -0.889 -13.866 1.00 89.12 251 LEU A CA 1
ATOM 1950 C C . LEU A 1 251 ? -8.013 -0.092 -15.101 1.00 89.12 251 LEU A C 1
ATOM 1952 O O . LEU A 1 251 ? -7.318 0.826 -15.529 1.00 89.12 251 LEU A O 1
ATOM 1956 N N . MET A 1 252 ? -9.170 -0.425 -15.659 1.00 84.06 252 MET A N 1
ATOM 1957 C CA . MET A 1 252 ? -9.707 0.242 -16.838 1.00 84.06 252 MET A CA 1
ATOM 1958 C C . MET A 1 252 ? -10.823 1.195 -16.437 1.00 84.06 252 MET A C 1
ATOM 1960 O O . MET A 1 252 ? -11.701 0.849 -15.651 1.00 84.06 252 MET A O 1
ATOM 1964 N N . ASN A 1 253 ? -10.780 2.401 -16.993 1.00 80.81 253 ASN A N 1
ATOM 1965 C CA . ASN A 1 253 ? -11.816 3.402 -16.787 1.00 80.81 253 ASN A CA 1
ATOM 1966 C C . ASN A 1 253 ? -12.812 3.339 -17.945 1.00 80.81 253 ASN A C 1
ATOM 1968 O O . ASN A 1 253 ? -12.414 3.203 -19.104 1.00 80.81 253 ASN A O 1
ATOM 1972 N N . PHE A 1 254 ? -14.100 3.464 -17.633 1.00 81.50 254 PHE A N 1
ATOM 1973 C CA . PHE A 1 254 ? -15.144 3.585 -18.645 1.00 81.50 254 PHE A CA 1
ATOM 1974 C C . PHE A 1 254 ? -15.053 4.957 -19.320 1.00 81.50 254 PHE A C 1
ATOM 1976 O O . PHE A 1 254 ? -15.082 5.978 -18.637 1.00 81.50 254 PHE A O 1
ATOM 1983 N N . GLN A 1 255 ? -14.958 4.980 -20.653 1.00 80.75 255 GLN A N 1
ATOM 1984 C CA . GLN A 1 255 ? -14.956 6.224 -21.439 1.00 80.75 255 GLN A CA 1
ATOM 1985 C C . GLN A 1 255 ? -16.330 6.595 -22.018 1.00 80.75 255 GLN A C 1
ATOM 1987 O O . GLN A 1 255 ? -16.457 7.643 -22.641 1.00 80.75 255 GLN A O 1
ATOM 1992 N N . GLY A 1 256 ? -17.357 5.776 -21.769 1.00 83.00 256 GLY A N 1
ATOM 1993 C CA . GLY A 1 256 ? -18.753 6.101 -22.079 1.00 83.00 256 GLY A CA 1
ATOM 1994 C C . GLY A 1 256 ? -19.267 5.667 -23.456 1.00 83.00 256 GLY A C 1
ATOM 1995 O O . GLY A 1 256 ? -20.413 5.984 -23.757 1.00 83.00 256 GLY A O 1
ATOM 1996 N N . ASN A 1 257 ? -18.471 4.934 -24.247 1.00 78.81 257 ASN A N 1
ATOM 1997 C CA . ASN A 1 257 ? -18.854 4.390 -25.559 1.00 78.81 257 ASN A CA 1
ATOM 1998 C C . ASN A 1 257 ? -18.871 2.861 -25.560 1.00 78.81 257 ASN A C 1
ATOM 2000 O O . ASN A 1 257 ? -18.009 2.278 -24.859 1.00 78.81 257 ASN A O 1
#

pLDDT: mean 95.29, std 6.06, range [59.47, 98.94]

Secondary structure (DSSP, 8-state):
-----SSPPPHHHHHHHHHHHHTTSGGGGG--HHHHHHHHHHS-GGG-HHHHHHHHHHTTPPPP---B--SSHHHHHHHHHHHHHTT--EEEEEB-TTGGGT-HHHHHHHHHHHHHHSS--SSSB-HHHHHHHHHHHHHHTSSSEEEEE--STTHHHHHHHHHHTT--EEE---HHIIIII-SS--HHHHHHHHHHHHHHHHHHHTTT---EEEE-TT--SS---HHHHHHHHHHHHHHHHHTT--EEEEPPPP---

Foldseek 3Di:
DQPDDLAADDPVRLVVVLVVLLVLDPLSVVQDPVLLLVVLVPDDLQAAQQSVVVVCVVVVHDADEDEDFFADLVVLLVVQVVVVVVPHAEYAAEAFPCLLQSVLVVSVVQSVVCVVPVHGSTPGYNQLNCHQVSLLVSSVSHGHAYEYDHALNNLLNSLSRCSSSRHQEYALELLCNVQPGPPPDDSSSSLVSSSSSLLVQQVSVVSVRAGEYEYQFNPPPDDDPVVNRVVRSVVSVSSSVSNRHDHYHYDDDDPPD

Radius of gyration: 17.47 Å; chains: 1; bounding box: 47×37×47 Å